Protein AF-A0A0K8V1M6-F1 (afdb_monomer_lite)

Secondary structure (DSSP, 8-state):
--HHHHHHHHHHHHHHHHHHHHGGG-TTTS--SS-HHHHHHHHHHHHHHHHHHHHHHHHHHHHHHHHHHHHHHHHHHHHHHHHHHHHHHHHHHHHHTT-TTHHHHHHTHHHHHHHHHHHHHHHHHHHHHHHHHHHIIIII-HHHHHHHHHHHHHHHHHHHHTTGGGGGS--TT--HHHHHHHHHHHHHHHHHHHHHHHHHHHHHHHHHHHHHHTT--HHHHHHHHHHHHHHHHHHHHHHHTT--

Radius of gyration: 32.12 Å; chains: 1; bounding box: 65×47×89 Å

Structure (mmCIF, N/CA/C/O backbone):
data_AF-A0A0K8V1M6-F1
#
_entry.id   AF-A0A0K8V1M6-F1
#
loop_
_atom_site.group_PDB
_atom_site.id
_atom_site.type_symbol
_atom_site.label_atom_id
_atom_site.label_alt_id
_atom_site.label_comp_id
_atom_site.label_asym_id
_atom_site.label_entity_id
_atom_site.label_seq_id
_atom_site.pdbx_PDB_ins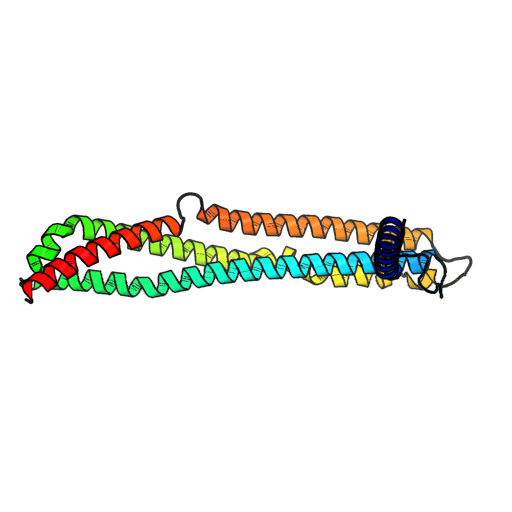_code
_atom_site.Cartn_x
_atom_site.Cartn_y
_atom_site.Cartn_z
_atom_site.occupancy
_atom_site.B_iso_or_equiv
_atom_site.auth_seq_id
_atom_site.auth_comp_id
_atom_site.auth_asym_id
_atom_site.auth_atom_id
_atom_site.pdbx_PDB_model_num
ATOM 1 N N . MET A 1 1 ? -26.504 33.697 -41.161 1.00 49.25 1 MET A N 1
ATOM 2 C CA . MET A 1 1 ? -25.337 32.976 -41.719 1.00 49.25 1 MET A CA 1
ATOM 3 C C . MET A 1 1 ? -24.089 33.060 -40.832 1.00 49.25 1 MET A C 1
ATOM 5 O O . MET A 1 1 ? -23.043 32.613 -41.272 1.00 49.25 1 MET A O 1
ATOM 9 N N . GLU A 1 2 ? -24.171 33.550 -39.585 1.00 55.34 2 GLU A N 1
ATOM 10 C CA . GLU A 1 2 ? -22.953 33.851 -38.804 1.00 55.34 2 GLU A CA 1
ATOM 11 C C . GLU A 1 2 ? -22.651 32.878 -37.653 1.00 55.34 2 GLU A C 1
ATOM 13 O O . GLU A 1 2 ? -21.487 32.678 -37.329 1.00 55.34 2 GLU A O 1
ATOM 18 N N . LEU A 1 3 ? -23.647 32.173 -37.096 1.00 51.03 3 LEU A N 1
ATOM 19 C CA . LEU A 1 3 ? -23.392 31.222 -35.999 1.00 51.03 3 LEU A CA 1
ATOM 20 C C . LEU A 1 3 ? -22.594 29.978 -36.428 1.00 51.03 3 LEU A C 1
ATOM 22 O O . LEU A 1 3 ? -21.781 29.474 -35.657 1.00 51.03 3 LEU A O 1
ATOM 26 N N . GLY A 1 4 ? -22.798 29.490 -37.655 1.00 54.84 4 GLY A N 1
ATOM 27 C CA . GLY A 1 4 ? -22.105 28.295 -38.151 1.00 54.84 4 GLY A CA 1
ATOM 28 C C . GLY A 1 4 ? -20.605 28.515 -38.362 1.00 54.84 4 GLY A C 1
ATOM 29 O O . GLY A 1 4 ? -19.811 27.614 -38.119 1.00 54.84 4 GLY A O 1
ATOM 30 N N . VAL A 1 5 ? -20.210 29.732 -38.751 1.00 59.28 5 VAL A N 1
ATOM 31 C CA . VAL A 1 5 ? -18.806 30.097 -38.994 1.00 59.28 5 VAL A CA 1
ATOM 32 C C . VAL A 1 5 ? -18.045 30.234 -37.673 1.00 59.28 5 VAL A C 1
ATOM 34 O O . VAL A 1 5 ? -16.906 29.785 -37.570 1.00 59.28 5 VAL A O 1
ATOM 37 N N . VAL A 1 6 ? -18.695 30.774 -36.636 1.00 61.00 6 VAL A N 1
ATOM 38 C CA . VAL A 1 6 ? -18.108 30.918 -35.295 1.00 61.00 6 VAL A CA 1
ATOM 39 C C . VAL A 1 6 ? -17.909 29.558 -34.619 1.00 61.00 6 VAL A C 1
ATOM 41 O O . VAL A 1 6 ? -16.849 29.325 -34.040 1.00 61.00 6 VAL A O 1
ATOM 44 N N . LEU A 1 7 ? -18.865 28.627 -34.746 1.00 58.34 7 LEU A N 1
ATOM 45 C CA . LEU A 1 7 ? -18.704 27.266 -34.214 1.00 58.34 7 LEU A CA 1
ATOM 46 C C . LEU A 1 7 ? -17.586 26.488 -34.925 1.00 58.34 7 LEU A C 1
ATOM 48 O O . LEU A 1 7 ? -16.811 25.795 -34.270 1.00 58.34 7 LEU A O 1
ATOM 52 N N . LEU A 1 8 ? -17.467 26.636 -36.249 1.00 58.81 8 LEU A N 1
ATOM 53 C CA . LEU A 1 8 ? -16.381 26.033 -37.027 1.00 58.81 8 LEU A CA 1
ATOM 54 C C . LEU A 1 8 ? -15.012 26.582 -36.610 1.00 58.81 8 LEU A C 1
ATOM 56 O O . LEU A 1 8 ? -14.086 25.800 -36.423 1.00 58.81 8 LEU A O 1
ATOM 60 N N . LEU A 1 9 ? -14.893 27.896 -36.397 1.00 59.59 9 LEU A N 1
ATOM 61 C CA . LEU A 1 9 ? -13.658 28.531 -35.923 1.00 59.59 9 LEU A CA 1
ATOM 62 C C . LEU A 1 9 ? -13.290 28.113 -34.493 1.00 59.59 9 LEU A C 1
ATOM 64 O O . LEU A 1 9 ? -12.113 27.901 -34.211 1.00 59.59 9 LEU A O 1
ATOM 68 N N . LEU A 1 10 ? -14.274 27.942 -33.606 1.00 64.50 10 LEU A N 1
ATOM 69 C CA . LEU A 1 10 ? -14.057 27.448 -32.241 1.00 64.50 10 LEU A CA 1
ATOM 70 C C . LEU A 1 10 ? -13.616 25.982 -32.220 1.00 64.50 10 LEU A C 1
ATOM 72 O O . LEU A 1 10 ? -12.706 25.635 -31.472 1.00 64.50 10 LEU A O 1
ATOM 76 N N . HIS A 1 11 ? -14.208 25.125 -33.055 1.00 61.75 11 HIS A N 1
ATOM 77 C CA . HIS A 1 11 ? -13.778 23.730 -33.176 1.00 61.75 11 HIS A CA 1
ATOM 78 C C . HIS A 1 11 ? -12.401 23.605 -33.828 1.00 61.75 11 HIS A C 1
ATOM 80 O O . HIS A 1 11 ? -11.563 22.872 -33.312 1.00 61.75 11 HIS A O 1
ATOM 86 N N . LEU A 1 12 ? -12.115 24.379 -34.880 1.00 59.47 12 LEU A N 1
ATOM 87 C CA . LEU A 1 12 ? -10.776 24.458 -35.471 1.00 59.47 12 LEU A CA 1
ATOM 88 C C . LEU A 1 12 ? -9.745 24.954 -34.452 1.00 59.47 12 LEU A C 1
ATOM 90 O O . LEU A 1 12 ? -8.696 24.334 -34.315 1.00 59.47 12 LEU A O 1
ATOM 94 N N . GLY A 1 13 ? -10.064 25.993 -33.675 1.00 65.25 13 GLY A N 1
ATOM 95 C CA . GLY A 1 13 ? -9.203 26.512 -32.611 1.00 65.25 13 GLY A CA 1
ATOM 96 C C . GLY A 1 13 ? -8.953 25.503 -31.489 1.00 65.25 13 GLY A C 1
ATOM 97 O O . GLY A 1 13 ? -7.810 25.334 -31.072 1.00 65.25 13 GLY A O 1
ATOM 98 N N . ALA A 1 14 ? -9.986 24.778 -31.049 1.00 59.78 14 ALA A N 1
ATOM 99 C CA . ALA A 1 14 ? -9.864 23.732 -30.034 1.00 59.78 14 ALA A CA 1
ATOM 100 C C . ALA A 1 14 ? -9.044 22.532 -30.535 1.00 59.78 14 ALA A C 1
ATOM 102 O O . ALA A 1 14 ? -8.183 22.035 -29.813 1.00 59.78 14 ALA A O 1
ATOM 103 N N . THR A 1 15 ? -9.242 22.105 -31.788 1.00 57.69 15 THR A N 1
ATOM 104 C CA . THR A 1 15 ? -8.416 21.049 -32.397 1.00 57.69 15 THR A CA 1
ATOM 105 C C . THR A 1 15 ? -6.972 21.492 -32.609 1.00 57.69 15 THR A C 1
ATOM 107 O O . THR A 1 15 ? -6.073 20.698 -32.360 1.00 57.69 15 THR A O 1
ATOM 110 N N . LEU A 1 16 ? -6.718 22.755 -32.980 1.00 55.47 16 LEU A N 1
ATOM 111 C CA . LEU A 1 16 ? -5.360 23.298 -33.078 1.00 55.47 16 LEU A CA 1
ATOM 112 C C . LEU A 1 16 ? -4.680 23.347 -31.707 1.00 55.47 16 LEU A C 1
ATOM 114 O O . LEU A 1 16 ? -3.513 22.994 -31.607 1.00 55.47 16 LEU A O 1
ATOM 118 N N . LEU A 1 17 ? -5.404 23.744 -30.657 1.00 57.91 17 LEU A N 1
ATOM 119 C CA . LEU A 1 17 ? -4.897 23.760 -29.283 1.00 57.91 17 LEU A CA 1
ATOM 120 C C . LEU A 1 17 ? -4.549 22.348 -28.796 1.00 57.91 17 LEU A C 1
ATOM 122 O O . LEU A 1 17 ? -3.451 22.139 -28.286 1.00 57.91 17 LEU A O 1
ATOM 126 N N . LEU A 1 18 ? -5.422 21.367 -29.036 1.00 55.66 18 LEU A N 1
ATOM 127 C CA . LEU A 1 18 ? -5.157 19.957 -28.730 1.00 55.66 18 LEU A CA 1
ATOM 128 C C . LEU A 1 18 ? -3.970 19.407 -29.536 1.00 55.66 18 LEU A C 1
ATOM 130 O O . LEU A 1 18 ? -3.104 18.742 -28.975 1.00 55.66 18 LEU A O 1
ATOM 134 N N . LEU A 1 19 ? -3.865 19.752 -30.824 1.00 53.19 19 LEU A N 1
ATOM 135 C CA . LEU A 1 19 ? -2.709 19.412 -31.660 1.00 53.19 19 LEU A CA 1
ATOM 136 C C . LEU A 1 19 ? -1.425 20.056 -31.126 1.00 53.19 19 LEU A C 1
ATOM 138 O O . LEU A 1 19 ? -0.399 19.387 -31.088 1.00 53.19 19 LEU A O 1
ATOM 142 N N . THR A 1 20 ? -1.467 21.306 -30.648 1.00 56.47 20 THR A N 1
ATOM 143 C CA . THR A 1 20 ? -0.289 21.973 -30.067 1.00 56.47 20 THR A CA 1
ATOM 144 C C . THR A 1 20 ? 0.136 21.404 -28.717 1.00 56.47 20 THR A C 1
ATOM 146 O O . THR A 1 20 ? 1.323 21.424 -28.406 1.00 56.47 20 THR A O 1
ATOM 149 N N . GLN A 1 21 ? -0.798 20.847 -27.945 1.00 56.78 21 GLN A N 1
ATOM 150 C CA . GLN A 1 21 ? -0.496 20.122 -26.707 1.00 56.78 21 GLN A CA 1
ATOM 151 C C . GLN A 1 21 ? 0.002 18.692 -26.974 1.00 56.78 21 GLN A C 1
ATOM 153 O O . GLN A 1 21 ? 0.700 18.127 -26.137 1.00 56.78 21 GLN A O 1
ATOM 158 N N . ALA A 1 22 ? -0.280 18.136 -28.158 1.00 49.38 22 ALA A N 1
ATOM 159 C CA . ALA A 1 22 ? 0.258 16.859 -28.631 1.00 49.38 22 ALA A CA 1
ATOM 160 C C . ALA A 1 22 ? 1.625 16.982 -29.345 1.00 49.38 22 ALA A C 1
ATOM 162 O O . ALA A 1 22 ? 2.344 15.992 -29.463 1.00 49.38 22 ALA A O 1
ATOM 163 N N . LEU A 1 23 ? 2.024 18.182 -29.795 1.00 44.97 23 LEU A N 1
ATOM 164 C CA . LEU A 1 23 ? 3.333 18.448 -30.419 1.00 44.97 23 LEU A CA 1
ATOM 165 C C . LEU A 1 23 ? 4.558 17.958 -29.619 1.00 44.97 23 LEU A C 1
ATOM 167 O O . LEU A 1 23 ? 5.452 17.403 -30.261 1.00 44.97 23 LEU A O 1
ATOM 171 N N . PRO A 1 24 ? 4.645 18.103 -28.278 1.00 51.28 24 PRO A N 1
ATOM 172 C CA . PRO A 1 24 ? 5.787 17.573 -27.526 1.00 51.28 24 PRO A CA 1
ATOM 173 C C . PRO A 1 24 ? 5.880 16.037 -27.538 1.00 51.28 24 PRO A C 1
ATOM 175 O O . PRO A 1 24 ? 6.938 15.504 -27.223 1.00 51.28 24 PRO A O 1
ATOM 178 N N . TYR A 1 25 ? 4.819 15.336 -27.955 1.00 49.53 25 TYR A N 1
ATOM 179 C CA . TYR A 1 25 ? 4.755 13.872 -28.040 1.00 49.53 25 TYR A CA 1
ATOM 180 C C . TYR A 1 25 ? 4.898 13.336 -29.473 1.00 49.53 25 TYR A C 1
ATOM 182 O O . TYR A 1 25 ? 4.845 12.129 -29.694 1.00 49.53 25 TYR A O 1
ATOM 190 N N . SER A 1 26 ? 5.082 14.208 -30.471 1.00 47.28 26 SER A N 1
ATOM 191 C CA . SER A 1 26 ? 5.313 13.793 -31.855 1.00 47.28 26 SER A CA 1
ATOM 192 C C . SER A 1 26 ? 6.814 13.503 -32.075 1.00 47.28 26 SER A C 1
ATOM 194 O O . SER A 1 26 ? 7.611 14.450 -32.078 1.00 47.28 26 SER A O 1
ATOM 196 N N . PRO A 1 27 ? 7.218 12.250 -32.379 1.00 50.69 27 PRO A N 1
ATOM 197 C CA . PRO A 1 27 ? 8.623 11.879 -32.619 1.00 50.69 27 PRO A CA 1
ATOM 198 C C . PRO A 1 27 ? 9.263 12.606 -33.814 1.00 50.69 27 PRO A C 1
ATOM 200 O O . PRO A 1 27 ? 10.479 12.590 -33.995 1.00 50.69 27 PRO A O 1
ATOM 203 N N . TRP A 1 28 ? 8.433 13.218 -34.663 1.00 50.03 28 TRP A N 1
ATOM 204 C CA . TRP A 1 28 ? 8.829 13.866 -35.911 1.00 50.03 28 TRP A CA 1
ATOM 205 C C . TRP A 1 28 ? 9.082 15.375 -35.775 1.00 50.03 28 TRP A C 1
ATOM 207 O O . TRP A 1 28 ? 9.555 15.984 -36.732 1.00 50.03 28 TRP A O 1
ATOM 217 N N . LEU A 1 29 ? 8.760 15.989 -34.625 1.00 46.91 29 LEU A N 1
ATOM 218 C CA . LEU A 1 29 ? 8.787 17.454 -34.444 1.00 46.91 29 LEU A CA 1
ATOM 219 C C . LEU A 1 29 ? 9.759 17.944 -33.363 1.00 46.91 29 LEU A C 1
ATOM 221 O O . LEU A 1 29 ? 9.959 19.152 -33.234 1.00 46.91 29 LEU A O 1
ATOM 225 N N . THR A 1 30 ? 10.426 17.045 -32.637 1.00 50.75 30 THR A N 1
ATOM 226 C CA . THR A 1 30 ? 11.637 17.410 -31.896 1.00 50.75 30 THR A CA 1
ATOM 227 C C . THR A 1 30 ? 12.738 17.733 -32.901 1.00 50.75 30 THR A C 1
ATOM 229 O O . THR A 1 30 ? 12.896 17.051 -33.914 1.00 50.75 30 THR A O 1
ATOM 232 N N . SER A 1 31 ? 13.487 18.814 -32.673 1.00 47.78 31 SER A N 1
ATOM 233 C CA . SER A 1 31 ? 14.608 19.183 -33.535 1.00 47.78 31 SER A CA 1
ATOM 234 C C . SER A 1 31 ? 15.614 18.031 -33.556 1.00 47.78 31 SER A C 1
ATOM 236 O O . SER A 1 31 ? 16.392 17.882 -32.616 1.00 47.78 31 SER A O 1
ATOM 238 N N . GLN A 1 32 ? 15.573 17.192 -34.593 1.00 55.03 32 GLN A N 1
ATOM 239 C CA . GLN A 1 32 ? 16.451 16.034 -34.737 1.00 55.03 32 GLN A CA 1
ATOM 240 C C . GLN A 1 32 ? 17.896 16.525 -34.848 1.00 55.03 32 GLN A C 1
ATOM 242 O O . GLN A 1 32 ? 18.374 16.894 -35.920 1.00 55.03 32 GLN A O 1
ATOM 247 N N . HIS A 1 33 ? 18.594 16.601 -33.717 1.00 60.69 33 HIS A N 1
ATOM 248 C CA . HIS A 1 33 ? 20.026 16.891 -33.682 1.00 60.69 33 HIS A CA 1
ATOM 249 C C . HIS A 1 33 ? 20.839 15.643 -34.057 1.00 60.69 33 HIS A C 1
ATOM 251 O O . HIS A 1 33 ? 21.992 15.755 -34.481 1.00 60.69 33 HIS A O 1
ATOM 257 N N . HIS A 1 34 ? 20.224 14.460 -33.956 1.00 69.50 34 HIS A N 1
ATOM 258 C CA . HIS A 1 34 ? 20.798 13.155 -34.273 1.00 69.50 34 HIS A CA 1
ATOM 259 C C . HIS A 1 34 ? 19.861 12.336 -35.176 1.00 69.50 34 HIS A C 1
ATOM 261 O O . HIS A 1 34 ? 18.739 12.748 -35.464 1.00 69.50 34 HIS A O 1
ATOM 267 N N . GLY A 1 35 ? 20.346 11.199 -35.691 1.00 77.00 35 GLY A N 1
ATOM 268 C CA . GLY A 1 35 ? 19.570 10.354 -36.605 1.00 77.00 35 GLY A CA 1
ATOM 269 C C . GLY A 1 35 ? 18.251 9.852 -35.990 1.00 77.00 35 GLY A C 1
ATOM 270 O O . GLY A 1 35 ? 18.162 9.714 -34.769 1.00 77.00 35 GLY A O 1
ATOM 271 N N . PRO A 1 36 ? 17.238 9.526 -36.818 1.00 82.50 36 PRO A N 1
ATOM 272 C CA . PRO A 1 36 ? 15.886 9.197 -36.352 1.00 82.50 36 PRO A CA 1
ATOM 273 C C . PRO A 1 36 ? 15.841 7.983 -35.417 1.00 82.50 36 PRO A C 1
ATOM 275 O O . PRO A 1 36 ? 15.006 7.933 -34.521 1.00 82.50 36 PRO A O 1
ATOM 278 N N . LEU A 1 37 ? 16.757 7.024 -35.584 1.00 85.94 37 LEU A N 1
ATOM 279 C CA . LEU A 1 37 ? 16.837 5.852 -34.716 1.00 85.94 37 LEU A CA 1
ATOM 280 C C . LEU A 1 37 ? 17.301 6.202 -33.294 1.00 85.94 37 LEU A C 1
ATOM 282 O O . LEU A 1 37 ? 16.722 5.715 -32.330 1.00 85.94 37 LEU A O 1
ATOM 286 N N . TYR A 1 38 ? 18.310 7.066 -33.158 1.00 88.81 38 TYR A N 1
ATOM 287 C CA . TYR A 1 38 ? 18.801 7.509 -31.852 1.00 88.81 38 TYR A CA 1
ATOM 288 C C . TYR A 1 38 ? 17.720 8.279 -31.084 1.00 88.81 38 TYR A C 1
ATOM 290 O O . TYR A 1 38 ? 17.469 7.995 -29.914 1.00 88.81 38 TYR A O 1
ATOM 298 N N . GLU A 1 39 ? 17.046 9.223 -31.748 1.00 86.88 39 GLU A N 1
ATOM 299 C CA . GLU A 1 39 ? 15.971 9.991 -31.108 1.00 86.88 39 GLU A CA 1
ATOM 300 C C . GLU A 1 39 ? 14.749 9.115 -30.803 1.00 86.88 39 GLU A C 1
ATOM 302 O O . GLU A 1 39 ? 14.155 9.252 -29.736 1.00 86.88 39 GLU A O 1
ATOM 307 N N . GLY A 1 40 ? 14.414 8.163 -31.682 1.00 88.88 40 GLY A N 1
ATOM 308 C CA . GLY A 1 40 ? 13.339 7.199 -31.447 1.00 88.88 40 GLY A CA 1
ATOM 309 C C . GLY A 1 40 ? 13.595 6.303 -30.233 1.00 88.88 40 GLY A C 1
ATOM 310 O O . GLY A 1 40 ? 12.710 6.139 -29.399 1.00 88.88 40 GLY A O 1
ATOM 311 N N . VAL A 1 41 ? 14.816 5.777 -30.083 1.00 92.56 41 VAL A N 1
ATOM 312 C CA . VAL A 1 41 ? 15.212 4.980 -28.908 1.00 92.56 41 VAL A CA 1
ATOM 313 C C . VAL A 1 41 ? 15.148 5.811 -27.630 1.00 92.56 41 VAL A C 1
ATOM 315 O O . VAL A 1 41 ? 14.637 5.340 -26.618 1.00 92.56 41 VAL A O 1
ATOM 318 N N . LYS A 1 42 ? 15.630 7.058 -27.661 1.00 93.38 42 LYS A N 1
ATOM 319 C CA . LYS A 1 42 ? 15.538 7.948 -26.498 1.00 93.38 42 LYS A CA 1
ATOM 320 C C . LYS A 1 42 ? 14.100 8.232 -26.095 1.00 93.38 42 LYS A C 1
ATOM 322 O O . LYS A 1 42 ? 13.817 8.261 -24.904 1.00 93.38 42 LYS A O 1
ATOM 327 N N . LEU A 1 43 ? 13.220 8.449 -27.069 1.00 92.75 43 LEU A N 1
ATOM 328 C CA . LEU A 1 43 ? 11.805 8.672 -26.804 1.00 92.75 43 LEU A CA 1
ATOM 329 C C . LEU A 1 43 ? 11.151 7.427 -26.198 1.00 92.75 43 LEU A C 1
ATOM 331 O O . LEU A 1 43 ? 10.426 7.559 -25.223 1.00 92.75 43 LEU A O 1
ATOM 335 N N . LEU A 1 44 ? 11.455 6.236 -26.723 1.00 94.25 44 LEU A N 1
ATOM 336 C CA . LEU A 1 44 ? 10.963 4.970 -26.173 1.00 94.25 44 LEU A CA 1
ATOM 337 C C . LEU A 1 44 ? 11.388 4.779 -24.711 1.00 94.25 44 LEU A C 1
ATOM 339 O O . LEU A 1 44 ? 10.571 4.411 -23.875 1.00 94.25 44 LEU A O 1
ATOM 343 N N . VAL A 1 45 ? 12.658 5.045 -24.393 1.00 94.31 45 VAL A N 1
ATOM 344 C CA . VAL A 1 45 ? 13.144 4.947 -23.011 1.00 94.31 45 VAL A CA 1
ATOM 345 C C . VAL A 1 45 ? 12.490 5.998 -22.111 1.00 94.31 45 VAL A C 1
ATOM 347 O O . VAL A 1 45 ? 12.111 5.678 -20.990 1.00 94.31 45 VAL A O 1
ATOM 350 N N . ALA A 1 46 ? 12.331 7.232 -22.595 1.00 93.81 46 ALA A N 1
ATOM 351 C CA . ALA A 1 46 ? 11.684 8.299 -21.834 1.00 93.81 46 ALA A CA 1
ATOM 352 C C . ALA A 1 46 ? 10.201 8.005 -21.554 1.00 93.81 46 ALA A C 1
ATOM 354 O O . ALA A 1 46 ? 9.718 8.312 -20.468 1.00 93.81 46 ALA A O 1
ATOM 355 N N . ASP A 1 47 ? 9.490 7.401 -22.509 1.00 94.75 47 ASP A N 1
ATOM 356 C CA . ASP A 1 47 ? 8.112 6.950 -22.312 1.00 94.75 47 ASP A CA 1
ATOM 357 C C . ASP A 1 47 ? 8.043 5.847 -21.248 1.00 94.75 47 ASP A C 1
ATOM 359 O O . ASP A 1 47 ? 7.286 5.975 -20.292 1.00 94.75 47 ASP A O 1
ATOM 363 N N . ALA A 1 48 ? 8.905 4.829 -21.325 1.00 94.12 48 ALA A N 1
ATOM 364 C CA . ALA A 1 48 ? 8.965 3.774 -20.311 1.00 94.12 48 ALA A CA 1
ATOM 365 C C . ALA A 1 48 ? 9.322 4.305 -18.908 1.00 94.12 48 ALA A C 1
ATOM 367 O O . ALA A 1 48 ? 8.719 3.892 -17.919 1.00 94.12 48 ALA A O 1
ATOM 368 N N . GLU A 1 49 ? 10.268 5.246 -18.810 1.00 95.56 49 GLU A N 1
ATOM 369 C CA . GLU A 1 49 ? 10.610 5.935 -17.556 1.00 95.56 49 GLU A CA 1
ATOM 370 C C . GLU A 1 49 ? 9.398 6.688 -16.991 1.00 95.56 49 GLU A C 1
ATOM 372 O O . GLU A 1 49 ? 9.108 6.595 -15.796 1.00 95.56 49 GLU A O 1
ATOM 377 N N . PHE A 1 50 ? 8.667 7.401 -17.850 1.00 95.44 50 PHE A N 1
ATOM 378 C CA . PHE A 1 50 ? 7.470 8.137 -17.463 1.00 95.44 50 PHE A CA 1
ATOM 379 C C . PHE A 1 50 ? 6.348 7.207 -16.986 1.00 95.44 50 PHE A C 1
ATOM 381 O O . PHE A 1 50 ? 5.793 7.446 -15.914 1.00 95.44 50 PHE A O 1
ATOM 388 N N . GLN A 1 51 ? 6.048 6.135 -17.728 1.00 94.94 51 GLN A N 1
ATOM 389 C CA . GLN A 1 51 ? 5.027 5.156 -17.338 1.00 94.94 51 GLN A CA 1
ATOM 390 C C . GLN A 1 51 ? 5.375 4.486 -16.007 1.00 94.94 51 GLN A C 1
ATOM 392 O O . GLN A 1 51 ? 4.539 4.445 -15.111 1.00 94.94 51 GLN A O 1
ATOM 397 N N . ALA A 1 52 ? 6.625 4.053 -15.824 1.00 95.12 52 ALA A N 1
ATOM 398 C CA . ALA A 1 52 ? 7.077 3.487 -14.556 1.00 95.12 52 ALA A CA 1
ATOM 399 C C . ALA A 1 52 ? 6.925 4.474 -13.385 1.00 95.12 52 ALA A C 1
ATOM 401 O O . ALA A 1 52 ? 6.506 4.086 -12.295 1.00 95.12 52 ALA A O 1
ATOM 402 N N . GLY A 1 53 ? 7.211 5.760 -13.614 1.00 94.69 53 GLY A N 1
ATOM 403 C CA . GLY A 1 53 ? 6.988 6.813 -12.624 1.00 94.69 53 GLY A CA 1
ATOM 404 C C . GLY A 1 53 ? 5.509 7.007 -12.272 1.00 94.69 53 GLY A C 1
ATOM 405 O O . GLY A 1 53 ? 5.181 7.176 -11.099 1.00 94.69 53 GLY A O 1
ATOM 406 N N . LEU A 1 54 ? 4.608 6.948 -13.257 1.00 94.88 54 LEU A N 1
ATOM 407 C CA . LEU A 1 54 ? 3.163 6.989 -13.011 1.00 94.88 54 LEU A CA 1
ATOM 408 C C . LEU A 1 54 ? 2.696 5.780 -12.197 1.00 94.88 54 LEU A C 1
ATOM 410 O O . LEU A 1 54 ? 1.974 5.961 -11.218 1.00 94.88 54 LEU A O 1
ATOM 414 N N . THR A 1 55 ? 3.150 4.577 -12.554 1.00 93.69 55 THR A N 1
ATOM 415 C CA . THR A 1 55 ? 2.827 3.348 -11.823 1.00 93.69 55 THR A CA 1
ATOM 416 C C . THR A 1 55 ? 3.286 3.427 -10.371 1.00 93.69 55 THR A C 1
ATOM 418 O O . THR A 1 55 ? 2.515 3.085 -9.476 1.00 93.69 55 THR A O 1
ATOM 421 N N . TRP A 1 56 ? 4.502 3.923 -10.108 1.00 94.06 56 TRP A N 1
ATOM 422 C CA . TRP A 1 56 ? 4.974 4.129 -8.737 1.00 94.06 56 TRP A CA 1
ATOM 423 C C . TRP A 1 56 ? 4.096 5.116 -7.967 1.00 94.06 56 TRP A C 1
ATOM 425 O O . TRP A 1 56 ? 3.687 4.803 -6.855 1.00 94.06 56 TRP A O 1
ATOM 435 N N . ASN A 1 57 ? 3.777 6.276 -8.547 1.00 93.50 57 ASN A N 1
ATOM 436 C CA . ASN A 1 57 ? 2.977 7.289 -7.855 1.00 93.50 57 ASN A CA 1
ATOM 437 C C . ASN A 1 57 ? 1.590 6.761 -7.465 1.00 93.50 57 ASN A C 1
ATOM 439 O O . ASN A 1 57 ? 1.124 7.018 -6.358 1.00 93.50 57 ASN A O 1
ATOM 443 N N . GLU A 1 58 ? 0.946 6.014 -8.362 1.00 92.12 58 GLU A N 1
ATOM 444 C CA . GLU A 1 58 ? -0.347 5.386 -8.082 1.00 92.12 58 GLU A CA 1
ATOM 445 C C . GLU A 1 58 ? -0.222 4.314 -6.991 1.00 92.12 58 GLU A C 1
ATOM 447 O O . GLU A 1 58 ? -0.987 4.302 -6.030 1.00 92.12 58 GLU A O 1
ATOM 452 N N . THR A 1 59 ? 0.793 3.454 -7.095 1.00 90.12 59 THR A N 1
ATOM 453 C CA . THR A 1 59 ? 1.073 2.398 -6.110 1.00 90.12 59 THR A CA 1
ATOM 454 C C . THR A 1 59 ? 1.339 2.988 -4.721 1.00 90.12 59 THR A C 1
ATOM 456 O O . THR A 1 59 ? 0.807 2.515 -3.718 1.00 90.12 59 THR A O 1
ATOM 459 N N . GLU A 1 60 ? 2.145 4.049 -4.648 1.00 90.44 60 GLU A N 1
ATOM 460 C CA . GLU A 1 60 ? 2.463 4.763 -3.412 1.00 90.44 60 GLU A CA 1
ATOM 461 C C . GLU A 1 60 ? 1.215 5.405 -2.802 1.00 90.44 60 GLU A C 1
ATOM 463 O O . GLU A 1 60 ? 1.006 5.304 -1.592 1.00 90.44 60 GLU A O 1
ATOM 468 N N . PHE A 1 61 ? 0.364 6.017 -3.628 1.00 90.81 61 PHE A N 1
ATOM 469 C CA . PHE A 1 61 ? -0.900 6.591 -3.180 1.00 90.81 61 PHE A CA 1
ATOM 470 C C . PHE A 1 61 ? -1.817 5.528 -2.560 1.00 90.81 61 PHE A C 1
ATOM 472 O O . PHE A 1 61 ? -2.250 5.691 -1.419 1.00 90.81 61 PHE A O 1
ATOM 479 N N . GLN A 1 62 ? -2.050 4.416 -3.260 1.00 87.94 62 GLN A N 1
ATOM 480 C CA . GLN A 1 62 ? -2.908 3.329 -2.775 1.00 87.94 62 GLN A CA 1
ATOM 481 C C . GLN A 1 62 ? -2.360 2.685 -1.495 1.00 87.94 62 GLN A C 1
ATOM 483 O O . GLN A 1 62 ? -3.112 2.401 -0.562 1.00 87.94 62 GLN A O 1
ATOM 488 N N . LEU A 1 63 ? -1.039 2.490 -1.413 1.00 86.31 63 LEU A N 1
ATOM 489 C CA . LEU A 1 63 ? -0.390 1.976 -0.208 1.00 86.31 63 LEU A CA 1
ATOM 490 C C . LEU A 1 63 ? -0.595 2.921 0.981 1.00 86.31 63 LEU A C 1
ATOM 492 O O . LEU A 1 63 ? -0.928 2.470 2.078 1.00 86.31 63 LEU A O 1
ATOM 496 N N . LEU A 1 64 ? -0.389 4.225 0.782 1.00 87.31 64 LEU A N 1
ATOM 497 C CA . LEU A 1 64 ? -0.584 5.227 1.828 1.00 87.31 64 LEU A CA 1
ATOM 498 C C . LEU A 1 64 ? -2.038 5.277 2.295 1.00 87.31 64 LEU A C 1
ATOM 500 O O . LEU A 1 64 ? -2.274 5.353 3.502 1.00 87.31 64 LEU A O 1
ATOM 504 N N . GLU A 1 65 ? -2.995 5.213 1.373 1.00 86.81 65 GLU A N 1
ATOM 505 C CA . GLU A 1 65 ? -4.424 5.183 1.687 1.00 86.81 65 GLU A CA 1
ATOM 506 C C . GLU A 1 65 ? -4.777 3.956 2.536 1.00 86.81 65 GLU A C 1
ATOM 508 O O . GLU A 1 65 ? -5.332 4.104 3.626 1.00 86.81 65 GLU A O 1
ATOM 513 N N . ALA A 1 66 ? -4.362 2.760 2.108 1.00 84.00 66 ALA A N 1
ATOM 514 C CA . ALA A 1 66 ? -4.618 1.518 2.832 1.00 84.00 66 ALA A CA 1
ATOM 515 C C . ALA A 1 66 ? -3.975 1.512 4.230 1.00 84.00 66 ALA A C 1
ATOM 517 O O . ALA A 1 66 ? -4.630 1.193 5.224 1.00 84.00 66 ALA A O 1
ATOM 518 N N . VAL A 1 67 ? -2.705 1.919 4.337 1.00 85.81 67 VAL A N 1
ATOM 519 C CA . VAL A 1 67 ? -1.995 1.987 5.626 1.00 85.81 67 VAL A CA 1
ATOM 520 C C . VAL A 1 67 ? -2.631 3.015 6.560 1.00 85.81 67 VAL A C 1
ATOM 522 O O . VAL A 1 67 ? -2.706 2.773 7.766 1.00 85.81 67 VAL A O 1
ATOM 525 N N . THR A 1 68 ? -3.074 4.157 6.032 1.00 86.19 68 THR A N 1
ATOM 526 C CA . THR A 1 68 ? -3.744 5.193 6.831 1.00 86.19 68 THR A CA 1
ATOM 527 C C . THR A 1 68 ? -5.086 4.683 7.339 1.00 86.19 68 THR A C 1
ATOM 529 O O . THR A 1 68 ? -5.306 4.713 8.546 1.00 86.19 68 THR A O 1
ATOM 532 N N . ALA A 1 69 ? -5.918 4.103 6.469 1.00 83.50 69 ALA A N 1
ATOM 533 C CA . ALA A 1 69 ? -7.206 3.532 6.859 1.00 83.50 69 ALA A CA 1
ATOM 534 C C . ALA A 1 69 ? -7.057 2.469 7.962 1.00 83.50 69 ALA A C 1
ATOM 536 O O . ALA A 1 69 ? -7.736 2.533 8.984 1.00 83.50 69 ALA A O 1
ATOM 537 N N . MET A 1 70 ? -6.104 1.540 7.817 1.00 83.44 70 MET A N 1
ATOM 538 C CA . MET A 1 70 ? -5.836 0.524 8.842 1.00 83.44 70 MET A CA 1
ATOM 539 C C . MET A 1 70 ? -5.350 1.123 10.169 1.00 83.44 70 MET A C 1
ATOM 541 O O . MET A 1 70 ? -5.703 0.625 11.240 1.00 83.44 70 MET A O 1
ATOM 545 N N . ARG A 1 71 ? -4.532 2.184 10.126 1.00 85.50 71 ARG A N 1
ATOM 546 C CA . ARG A 1 71 ? -4.083 2.890 11.337 1.00 85.50 71 ARG A CA 1
ATOM 547 C C . ARG A 1 71 ? -5.224 3.624 12.025 1.00 85.50 71 ARG A C 1
ATOM 549 O O . ARG A 1 71 ? -5.291 3.567 13.249 1.00 85.50 71 ARG A O 1
ATOM 556 N N . ASP A 1 72 ? -6.106 4.262 11.268 1.00 85.62 72 ASP A N 1
ATOM 557 C CA . ASP A 1 72 ? -7.270 4.957 11.814 1.00 85.62 72 ASP A CA 1
ATOM 558 C C . ASP A 1 72 ? -8.200 3.961 12.517 1.00 85.62 72 ASP A C 1
ATOM 560 O O . ASP A 1 72 ? -8.544 4.162 13.682 1.00 85.62 72 ASP A O 1
ATOM 564 N N . THR A 1 73 ? -8.481 2.807 11.897 1.00 83.81 73 THR A N 1
ATOM 565 C CA . THR A 1 73 ? -9.223 1.724 12.562 1.00 83.81 73 THR A CA 1
ATOM 566 C C . THR A 1 73 ? -8.510 1.253 13.831 1.00 83.81 73 THR A C 1
ATOM 568 O O . THR A 1 73 ? -9.138 1.091 14.873 1.00 83.81 73 THR A O 1
ATOM 571 N N . GLN A 1 74 ? -7.185 1.077 13.800 1.00 85.00 74 GLN A N 1
ATOM 572 C CA . GLN A 1 74 ? -6.422 0.677 14.985 1.00 85.00 74 GLN A CA 1
ATOM 573 C C . GLN A 1 74 ? -6.534 1.698 16.131 1.00 85.00 74 GLN A C 1
ATOM 575 O O . GLN A 1 74 ? -6.587 1.290 17.294 1.00 85.00 74 GLN A O 1
ATOM 580 N N . ILE A 1 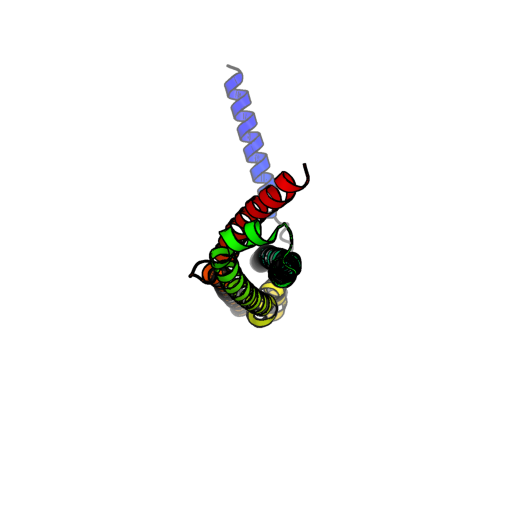75 ? -6.569 2.999 15.826 1.00 87.19 75 ILE A N 1
ATOM 581 C CA . ILE A 1 75 ? -6.775 4.067 16.814 1.00 87.19 75 ILE A CA 1
ATOM 582 C C . ILE A 1 75 ? -8.169 3.949 17.431 1.00 87.19 75 ILE A C 1
ATOM 584 O O . ILE A 1 75 ? -8.271 3.901 18.653 1.00 87.19 75 ILE A O 1
ATOM 588 N N . GLU A 1 76 ? -9.221 3.795 16.624 1.00 84.88 76 GLU A N 1
ATOM 589 C CA . GLU A 1 76 ? -10.590 3.646 17.139 1.00 84.88 76 GLU A CA 1
ATOM 590 C C . GLU A 1 76 ? -10.732 2.453 18.097 1.00 84.88 76 GLU A C 1
ATOM 592 O O . GLU A 1 76 ? -11.350 2.560 19.159 1.00 84.88 76 GLU A O 1
ATOM 597 N N . LEU A 1 77 ? -10.104 1.320 17.772 1.00 85.62 77 LEU A N 1
ATOM 598 C CA . LEU A 1 77 ? -10.075 0.143 18.647 1.00 85.62 77 LEU A CA 1
ATOM 599 C C . LEU A 1 77 ? -9.306 0.396 19.948 1.00 85.62 77 LEU A C 1
ATOM 601 O O . LEU A 1 77 ? -9.626 -0.186 20.986 1.00 85.62 77 LEU A O 1
ATOM 605 N N . ASN A 1 78 ? -8.240 1.193 19.896 1.00 87.38 78 ASN A N 1
ATOM 606 C CA . ASN A 1 78 ? -7.443 1.551 21.069 1.00 87.38 78 ASN A CA 1
ATOM 607 C C . ASN A 1 78 ? -8.201 2.506 21.991 1.00 87.38 78 ASN A C 1
ATOM 609 O O . ASN A 1 78 ? -8.157 2.328 23.206 1.00 87.38 78 ASN A O 1
ATOM 613 N N . ASP A 1 79 ? -8.945 3.448 21.421 1.00 88.31 79 ASP A N 1
ATOM 614 C CA . ASP A 1 79 ? -9.748 4.410 22.172 1.00 88.31 79 ASP A CA 1
ATOM 615 C C . ASP A 1 79 ? -10.991 3.764 22.799 1.00 88.31 79 ASP A C 1
ATOM 617 O O . ASP A 1 79 ? -11.451 4.192 23.859 1.00 88.31 79 ASP A O 1
ATOM 621 N N . TYR A 1 80 ? -11.528 2.706 22.185 1.00 86.06 80 TYR A N 1
ATOM 622 C CA . TYR A 1 80 ? -12.724 2.035 22.690 1.00 86.06 80 TYR A CA 1
ATOM 623 C C . TYR A 1 80 ? -12.450 1.016 23.807 1.00 86.06 80 TYR A C 1
ATOM 625 O O . TYR A 1 80 ? -13.282 0.838 24.694 1.00 86.06 80 TYR A O 1
ATOM 633 N N . GLU A 1 81 ? -11.285 0.363 23.823 1.00 86.25 81 GLU A N 1
ATOM 634 C CA . GLU A 1 81 ? -10.901 -0.588 24.880 1.00 86.25 81 GLU A CA 1
ATOM 635 C C . GLU A 1 81 ? -11.087 -0.061 26.320 1.00 86.25 81 GLU A C 1
ATOM 637 O O . GLU A 1 81 ? -11.754 -0.745 27.104 1.00 86.25 81 GLU A O 1
ATOM 642 N N . PRO A 1 82 ? -10.602 1.142 26.694 1.00 88.12 82 PRO A N 1
ATOM 643 C CA . PRO A 1 82 ? -10.795 1.654 28.049 1.00 88.12 82 PRO A CA 1
ATOM 644 C C . PRO A 1 82 ? -12.273 1.883 28.396 1.00 88.12 82 PRO A C 1
ATOM 646 O O . PRO A 1 82 ? -12.652 1.714 29.554 1.00 88.12 82 PRO A O 1
ATOM 649 N N . LEU A 1 83 ? -13.129 2.204 27.417 1.00 85.19 83 LEU A N 1
ATOM 650 C CA . LEU A 1 83 ? -14.573 2.347 27.643 1.00 85.19 83 LEU A CA 1
ATOM 651 C C . LEU A 1 83 ? -15.222 1.004 27.990 1.00 85.19 83 LEU A C 1
ATOM 653 O O . LEU A 1 83 ? -16.104 0.949 28.850 1.00 85.19 83 LEU A O 1
ATOM 657 N N . ILE A 1 84 ? -14.781 -0.089 27.359 1.00 83.06 84 ILE A N 1
ATOM 658 C CA . ILE A 1 84 ? -15.236 -1.444 27.702 1.00 83.06 84 ILE A CA 1
ATOM 659 C C . ILE A 1 84 ? -14.847 -1.760 29.150 1.00 83.06 84 ILE A C 1
ATOM 661 O O . ILE A 1 84 ? -15.688 -2.206 29.935 1.00 83.06 84 ILE A O 1
ATOM 665 N N . GLU A 1 85 ? -13.593 -1.498 29.522 1.00 84.94 85 GLU A N 1
ATOM 666 C CA . GLU A 1 85 ? -13.084 -1.741 30.874 1.00 84.94 85 GLU A CA 1
ATOM 667 C C . GLU A 1 85 ? -13.800 -0.901 31.940 1.00 84.94 85 GLU A C 1
ATOM 669 O O . GLU A 1 85 ? -14.166 -1.415 33.001 1.00 84.94 85 GLU A O 1
ATOM 674 N N . GLU A 1 86 ? -14.043 0.382 31.673 1.00 87.06 86 GLU A N 1
ATOM 675 C CA . GLU A 1 86 ? -14.785 1.273 32.568 1.00 87.06 86 GLU A CA 1
ATOM 676 C C . GLU A 1 86 ? -16.192 0.730 32.841 1.00 87.06 86 GLU A C 1
ATOM 678 O O . GLU A 1 86 ? -16.614 0.578 33.993 1.00 87.06 86 GLU A O 1
ATOM 683 N N . ARG A 1 87 ? -16.905 0.368 31.775 1.00 85.31 87 ARG A N 1
ATOM 684 C CA . ARG A 1 87 ? -18.274 -0.151 31.821 1.00 85.31 87 ARG A CA 1
ATOM 685 C C . ARG A 1 87 ? -18.372 -1.499 32.538 1.00 85.31 87 ARG A C 1
ATOM 687 O O . ARG A 1 87 ? -19.306 -1.707 33.324 1.00 85.31 87 ARG A O 1
ATOM 694 N N . LEU A 1 88 ? -17.390 -2.378 32.332 1.00 79.81 88 LEU A N 1
ATOM 695 C CA . LEU A 1 88 ? -17.205 -3.632 33.072 1.00 79.81 88 LEU A CA 1
ATOM 696 C C . LEU A 1 88 ? -17.043 -3.373 34.576 1.00 79.81 88 LEU A C 1
ATOM 698 O O . LEU A 1 88 ? -17.712 -3.992 35.414 1.00 79.81 88 LEU A O 1
ATOM 702 N N . ASN A 1 89 ? -16.174 -2.427 34.931 1.00 85.06 89 ASN A N 1
ATOM 703 C CA .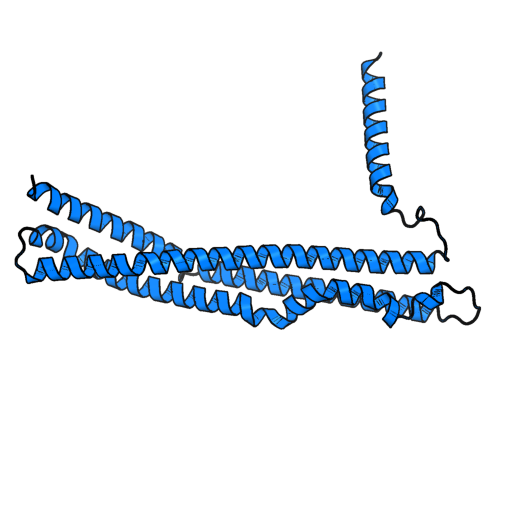 ASN A 1 89 ? -15.904 -2.066 36.318 1.00 85.06 89 ASN A CA 1
ATOM 704 C C . ASN A 1 89 ? -17.138 -1.460 37.002 1.00 85.06 89 ASN A C 1
ATOM 706 O O . ASN A 1 89 ? -17.455 -1.841 38.134 1.00 85.06 89 ASN A O 1
ATOM 710 N N . ALA A 1 90 ? -17.882 -0.590 36.314 1.00 82.88 90 ALA A N 1
ATOM 711 C CA . ALA A 1 90 ? -19.127 -0.009 36.815 1.00 82.88 90 ALA A CA 1
ATOM 712 C C . ALA A 1 90 ? -20.167 -1.089 37.157 1.00 82.88 90 ALA A C 1
ATOM 714 O O . ALA A 1 90 ? -20.740 -1.085 38.254 1.00 82.88 90 ALA A O 1
ATOM 715 N N . ARG A 1 91 ? -20.343 -2.083 36.277 1.00 81.75 91 ARG A N 1
ATOM 716 C CA . ARG A 1 91 ? -21.228 -3.230 36.527 1.00 81.75 91 ARG A CA 1
ATOM 717 C C . ARG A 1 91 ? -20.785 -4.044 37.742 1.00 81.75 91 ARG A C 1
ATOM 719 O O . ARG A 1 91 ? -21.613 -4.373 38.597 1.00 81.75 91 ARG A O 1
ATOM 726 N N . LEU A 1 92 ? -19.494 -4.368 37.852 1.00 83.88 92 LEU A N 1
ATOM 727 C CA . LEU A 1 92 ? -18.956 -5.118 38.994 1.00 83.88 92 LEU A CA 1
ATOM 728 C C . LEU A 1 92 ? -19.172 -4.377 40.320 1.00 83.88 92 LEU A C 1
ATOM 730 O O . LEU A 1 92 ? -19.543 -4.999 41.320 1.00 83.88 92 LEU A O 1
ATOM 734 N N . LEU A 1 93 ? -18.977 -3.057 40.332 1.00 84.31 93 LEU A N 1
ATOM 735 C CA . LEU A 1 93 ? -19.213 -2.209 41.500 1.00 84.31 93 LEU A CA 1
ATOM 736 C C . LEU A 1 93 ? -20.694 -2.178 41.888 1.00 84.31 93 LEU A C 1
ATOM 738 O O . LEU A 1 93 ? -21.016 -2.402 43.059 1.00 84.31 93 LEU A O 1
ATOM 742 N N . ALA A 1 94 ? -21.597 -1.974 40.925 1.00 81.06 94 ALA A N 1
ATOM 743 C CA . ALA A 1 94 ? -23.041 -1.967 41.164 1.00 81.06 94 ALA A CA 1
ATOM 744 C C . ALA A 1 94 ? -23.539 -3.305 41.741 1.00 81.06 94 ALA A C 1
ATOM 746 O O . ALA A 1 94 ? -24.333 -3.327 42.683 1.00 81.06 94 ALA A O 1
ATOM 747 N N . MET A 1 95 ? -23.009 -4.425 41.240 1.00 79.88 95 MET A N 1
ATOM 748 C CA . MET A 1 95 ? -23.362 -5.772 41.700 1.00 79.88 95 MET A CA 1
ATOM 749 C C . MET A 1 95 ? -22.840 -6.104 43.103 1.00 79.88 95 MET A C 1
ATOM 751 O O . MET A 1 95 ? -23.518 -6.800 43.859 1.00 79.88 95 MET A O 1
ATOM 755 N N . ARG A 1 96 ? -21.643 -5.629 43.469 1.00 80.06 96 ARG A N 1
ATOM 756 C CA . ARG A 1 96 ? -21.015 -5.930 44.771 1.00 80.06 96 ARG A CA 1
ATOM 757 C C . ARG A 1 96 ? -21.529 -5.060 45.915 1.00 80.06 96 ARG A C 1
ATOM 759 O O . ARG A 1 96 ? -21.529 -5.509 47.057 1.00 80.06 96 ARG A O 1
ATOM 766 N N . SER A 1 97 ? -21.945 -3.829 45.634 1.00 72.12 97 SER A N 1
ATOM 767 C CA . SER A 1 97 ? -22.199 -2.815 46.668 1.00 72.12 97 SER A CA 1
ATOM 768 C C . SER A 1 97 ? -23.642 -2.750 47.185 1.00 72.12 97 SER A C 1
ATOM 770 O O . SER A 1 97 ? -23.927 -1.900 48.024 1.00 72.12 97 SER A O 1
ATOM 772 N N . LYS A 1 98 ? -24.557 -3.628 46.730 1.00 68.31 98 LYS A N 1
ATOM 773 C CA . LYS A 1 98 ? -26.015 -3.448 46.923 1.00 68.31 98 LYS A CA 1
ATOM 774 C C . LYS A 1 98 ? -26.441 -2.013 46.570 1.00 68.31 98 LYS A C 1
ATOM 776 O O . LYS A 1 98 ? -27.167 -1.371 47.328 1.00 68.31 98 LYS A O 1
ATOM 781 N N . SER A 1 99 ? -25.912 -1.484 45.462 1.00 72.69 99 SER A N 1
ATOM 782 C CA . SER A 1 99 ? -26.170 -0.098 45.077 1.00 72.69 99 SER A CA 1
ATOM 783 C C . SER A 1 99 ? -27.655 0.106 44.772 1.00 72.69 99 SER A C 1
ATOM 785 O O . SER A 1 99 ? -28.360 -0.825 44.373 1.00 72.69 99 SER A O 1
ATOM 787 N N . ILE A 1 100 ? -28.135 1.343 44.906 1.00 74.69 100 ILE A N 1
ATOM 788 C CA . ILE A 1 100 ? -29.513 1.693 44.529 1.00 74.69 100 ILE A CA 1
ATOM 789 C C . ILE A 1 100 ? -29.792 1.452 43.034 1.00 74.69 100 ILE A C 1
ATOM 791 O O . ILE A 1 100 ? -30.949 1.310 42.640 1.00 74.69 100 ILE A O 1
ATOM 795 N N . TYR A 1 101 ? -28.733 1.338 42.226 1.00 80.00 101 TYR A N 1
ATOM 796 C CA . TYR A 1 101 ? -28.764 1.088 40.787 1.00 80.00 101 TYR A CA 1
ATOM 797 C C . TYR A 1 101 ? -28.621 -0.398 40.433 1.00 80.00 101 TYR A C 1
ATOM 799 O O . TYR A 1 101 ? -28.663 -0.758 39.259 1.00 80.00 101 TYR A O 1
ATOM 807 N N . GLN A 1 102 ? -28.466 -1.287 41.422 1.00 83.44 102 GLN A N 1
ATOM 808 C CA . GLN A 1 102 ? -28.233 -2.715 41.193 1.00 83.44 102 GLN A CA 1
ATOM 809 C C . GLN A 1 102 ? -29.313 -3.344 40.301 1.00 83.44 102 GLN A C 1
ATOM 811 O O . GLN A 1 102 ? -28.997 -4.199 39.477 1.00 83.44 102 GLN A O 1
ATOM 816 N N . HIS A 1 103 ? -30.575 -2.918 40.419 1.00 84.12 103 HIS A N 1
ATOM 817 C CA . HIS A 1 103 ? -31.637 -3.466 39.574 1.00 84.12 103 HIS A CA 1
ATOM 818 C C . HIS A 1 103 ? -31.468 -3.094 38.087 1.00 84.12 103 HIS A C 1
ATOM 820 O O . HIS A 1 103 ? -31.778 -3.933 37.245 1.00 84.12 103 HIS A O 1
ATOM 826 N N . CYS A 1 104 ? -30.971 -1.886 37.769 1.00 86.25 104 CYS A N 1
ATOM 827 C CA . CYS A 1 104 ? -30.764 -1.433 36.389 1.00 86.25 104 CYS A CA 1
ATOM 828 C C . CYS A 1 104 ? -29.747 -2.350 35.704 1.00 86.25 104 CYS A C 1
ATOM 830 O O . CYS A 1 104 ? -29.992 -2.892 34.632 1.00 86.25 104 CYS A O 1
ATOM 832 N N . TYR A 1 105 ? -28.642 -2.644 36.393 1.00 85.25 105 TYR A N 1
ATOM 833 C CA . TYR A 1 105 ? -27.633 -3.581 35.896 1.00 85.25 105 TYR A CA 1
ATOM 834 C C . TYR A 1 105 ? -28.121 -5.039 35.885 1.00 85.25 105 TYR A C 1
ATOM 836 O O . TYR A 1 105 ? -27.751 -5.801 34.993 1.00 85.25 105 TYR A O 1
ATOM 844 N N . LEU A 1 106 ? -28.952 -5.457 36.850 1.00 85.56 106 LEU A N 1
ATOM 845 C CA . LEU A 1 106 ? -29.503 -6.818 36.898 1.00 85.56 106 LEU A CA 1
ATOM 846 C C . LEU A 1 106 ? -30.433 -7.117 35.719 1.00 85.56 106 LEU A C 1
ATOM 848 O O . LEU A 1 106 ? -30.376 -8.225 35.185 1.00 85.56 106 LEU A O 1
ATOM 852 N N . GLN A 1 107 ? -31.242 -6.143 35.298 1.00 84.31 107 GLN A N 1
ATOM 853 C CA . GLN A 1 107 ? -32.172 -6.274 34.174 1.00 84.31 107 GLN A CA 1
ATOM 854 C C . GLN A 1 107 ? -31.452 -6.618 32.862 1.00 84.31 107 GLN A C 1
ATOM 856 O O . GLN A 1 107 ? -31.957 -7.413 32.073 1.00 84.31 107 GLN A O 1
ATOM 861 N N . HIS A 1 108 ? -30.236 -6.100 32.679 1.00 82.81 108 HIS A N 1
ATOM 862 C CA . HIS A 1 108 ? -29.433 -6.305 31.473 1.00 82.81 108 HIS A CA 1
ATOM 863 C C . HIS A 1 108 ? -28.247 -7.263 31.691 1.00 82.81 108 HIS A C 1
ATOM 865 O O . HIS A 1 108 ? -27.449 -7.481 30.786 1.00 82.81 108 HIS A O 1
ATOM 871 N N . ASN A 1 109 ? -28.125 -7.904 32.860 1.00 80.31 109 ASN A N 1
ATOM 872 C CA . ASN A 1 109 ? -26.907 -8.608 33.282 1.00 80.31 109 ASN A CA 1
ATOM 873 C C . ASN A 1 109 ? -26.432 -9.714 32.323 1.00 80.31 109 ASN A C 1
ATOM 875 O O . ASN A 1 109 ? -25.237 -9.833 32.058 1.00 80.31 109 ASN A O 1
ATOM 879 N N . TYR A 1 110 ? -27.358 -10.534 31.821 1.00 76.19 110 TYR A N 1
ATOM 880 C CA . TYR A 1 110 ? -27.035 -11.603 30.869 1.00 76.19 110 TYR A CA 1
ATOM 881 C C . TYR A 1 110 ? -26.596 -11.040 29.512 1.00 76.19 110 TYR A C 1
ATOM 883 O O . TYR A 1 110 ? -25.649 -11.532 28.903 1.00 76.19 110 TYR A O 1
ATOM 891 N N . VAL A 1 111 ? -27.272 -9.979 29.068 1.00 79.88 111 VAL A N 1
ATOM 892 C CA . VAL A 1 111 ? -27.013 -9.299 27.799 1.00 79.88 111 VAL A CA 1
ATOM 893 C C . VAL A 1 111 ? -25.640 -8.628 27.838 1.00 79.88 111 VAL A C 1
ATOM 895 O O . VAL A 1 111 ? -24.814 -8.895 26.971 1.00 79.88 111 VAL A O 1
ATOM 898 N N . ILE A 1 112 ? -25.355 -7.872 28.902 1.00 79.75 112 ILE A N 1
ATOM 899 C CA . ILE A 1 112 ? -24.063 -7.222 29.141 1.00 79.75 112 ILE A CA 1
ATOM 900 C C . ILE A 1 112 ? -22.923 -8.253 29.149 1.00 79.75 112 ILE A C 1
ATOM 902 O O . ILE A 1 112 ? -21.970 -8.100 28.396 1.00 79.75 112 ILE A O 1
ATOM 906 N N . ALA A 1 113 ? -23.040 -9.342 29.923 1.00 77.81 113 ALA A N 1
ATOM 907 C CA . ALA A 1 113 ? -21.989 -10.365 30.011 1.00 77.81 113 ALA A CA 1
ATOM 908 C C . ALA A 1 113 ? -21.657 -11.016 28.657 1.00 77.81 113 ALA A C 1
ATOM 910 O O . ALA A 1 113 ? -20.499 -11.299 28.355 1.00 77.81 113 ALA A O 1
ATOM 911 N N . ASN A 1 114 ? -22.685 -11.279 27.848 1.00 79.31 114 ASN A N 1
ATOM 912 C CA . ASN A 1 114 ? -22.523 -11.893 26.535 1.00 79.31 114 ASN A CA 1
ATOM 913 C C . ASN A 1 114 ? -21.918 -10.913 25.520 1.00 79.31 114 ASN A C 1
ATOM 915 O O . ASN A 1 114 ? -21.081 -11.316 24.713 1.00 79.31 114 ASN A O 1
ATOM 919 N N . PHE A 1 115 ? -22.319 -9.639 25.561 1.00 81.12 115 PHE A N 1
ATOM 920 C CA . PHE A 1 115 ? -21.719 -8.609 24.716 1.00 81.12 115 PHE A CA 1
ATOM 921 C C . PHE A 1 115 ? -20.263 -8.363 25.087 1.00 81.12 115 PHE A C 1
ATOM 923 O O . PHE A 1 115 ? -19.432 -8.400 24.193 1.00 81.12 115 PHE A O 1
ATOM 930 N N . GLU A 1 116 ? -19.932 -8.226 26.371 1.00 76.00 116 GLU A N 1
ATOM 931 C CA . GLU A 1 116 ? -18.554 -8.037 26.845 1.00 76.00 116 GLU A CA 1
ATOM 932 C C . GLU A 1 116 ? -17.613 -9.123 26.308 1.00 76.00 116 GLU A C 1
ATOM 934 O O . GLU A 1 116 ? -16.608 -8.817 25.673 1.00 76.00 116 GLU A O 1
ATOM 939 N N . GLN A 1 117 ? -17.960 -10.403 26.494 1.00 80.62 117 GLN A N 1
ATOM 940 C CA . GLN A 1 117 ? -17.110 -11.503 26.037 1.00 80.62 117 GLN A CA 1
ATOM 941 C C . GLN A 1 117 ? -16.920 -11.485 24.514 1.00 80.62 117 GLN A C 1
ATOM 943 O O . GLN A 1 117 ? -15.805 -11.681 24.027 1.00 80.62 117 GLN A O 1
ATOM 948 N N . LYS A 1 118 ? -17.996 -11.259 23.754 1.00 85.50 118 LYS A N 1
ATOM 949 C CA . LYS A 1 118 ? -17.934 -11.209 22.287 1.00 85.50 118 LYS A CA 1
ATOM 950 C C . LYS A 1 118 ? -17.131 -10.011 21.792 1.00 85.50 118 LYS A C 1
ATOM 952 O O . LYS A 1 118 ? -16.308 -10.169 20.897 1.00 85.50 118 LYS A O 1
ATOM 957 N N . LEU A 1 119 ? -17.345 -8.850 22.398 1.00 83.94 119 LEU A N 1
ATOM 958 C CA . LEU A 1 119 ? -16.702 -7.588 22.064 1.00 83.94 119 LEU A CA 1
ATOM 959 C C . LEU A 1 119 ? -15.196 -7.654 22.335 1.00 83.94 119 LEU A C 1
ATOM 961 O O . LEU A 1 119 ? -14.418 -7.307 21.456 1.00 83.94 119 LEU A O 1
ATOM 965 N N . THR A 1 120 ? -14.764 -8.190 23.483 1.00 82.88 120 THR A N 1
ATOM 966 C CA . THR A 1 120 ? -13.335 -8.389 23.781 1.00 82.88 120 THR A CA 1
ATOM 967 C C . THR A 1 120 ? -12.677 -9.366 22.805 1.00 82.88 120 THR A C 1
ATOM 969 O O . THR A 1 120 ? -11.584 -9.094 22.311 1.00 82.88 120 THR A O 1
ATOM 972 N N . LEU A 1 121 ? -13.330 -10.491 22.491 1.00 85.06 121 LEU A N 1
ATOM 973 C CA . LEU A 1 121 ? -12.790 -11.465 21.534 1.00 85.06 121 LEU A CA 1
ATOM 974 C C . LEU A 1 121 ? -12.671 -10.872 20.124 1.00 85.06 121 LEU A C 1
ATOM 976 O O . LEU A 1 121 ? -11.655 -11.066 19.458 1.00 85.06 121 LEU A O 1
ATOM 980 N N . LYS A 1 122 ? -13.687 -10.127 19.675 1.00 85.44 122 LYS A N 1
ATOM 981 C CA . LYS A 1 122 ? -13.688 -9.494 18.352 1.00 85.44 122 LYS A CA 1
ATOM 982 C C . LYS A 1 122 ? -12.715 -8.321 18.270 1.00 85.44 122 LYS A C 1
ATOM 984 O O . LYS A 1 122 ? -12.009 -8.222 17.273 1.00 85.44 122 LYS A O 1
ATOM 989 N N . LEU A 1 123 ? -12.574 -7.529 19.335 1.00 85.31 123 LEU A N 1
ATOM 990 C CA . LEU A 1 123 ? -11.535 -6.503 19.464 1.00 85.31 123 LEU A CA 1
ATOM 991 C C . LEU A 1 123 ? -10.137 -7.108 19.281 1.00 85.31 123 LEU A C 1
ATOM 993 O O . LEU A 1 123 ? -9.343 -6.612 18.487 1.00 85.31 123 LEU A O 1
ATOM 997 N N . GLN A 1 124 ? -9.840 -8.206 19.983 1.00 85.44 124 GLN A N 1
ATOM 998 C CA . GLN A 1 124 ? -8.551 -8.893 19.872 1.00 85.44 124 GLN A CA 1
ATOM 999 C C . GLN A 1 124 ? -8.317 -9.469 18.470 1.00 85.44 124 GLN A C 1
ATOM 1001 O O . GLN A 1 124 ? -7.216 -9.320 17.940 1.00 85.44 124 GLN A O 1
ATOM 1006 N N . SER A 1 125 ? -9.337 -10.089 17.863 1.00 84.62 125 SER A N 1
ATOM 1007 C CA . SER A 1 125 ? -9.253 -10.623 16.494 1.00 84.62 125 SER A CA 1
ATOM 1008 C C . SER A 1 125 ? -8.964 -9.514 15.476 1.00 84.62 125 SER A C 1
ATOM 1010 O O . SER A 1 125 ? -7.989 -9.595 14.730 1.00 84.62 125 SER A O 1
ATOM 1012 N N . CYS A 1 126 ? -9.737 -8.426 15.523 1.00 83.50 126 CYS A N 1
ATOM 1013 C CA . CYS A 1 126 ? -9.587 -7.274 14.635 1.00 83.50 126 CYS A CA 1
ATOM 1014 C C . CYS A 1 126 ? -8.206 -6.607 14.798 1.00 83.50 126 CYS A C 1
ATOM 1016 O O . CYS A 1 126 ? -7.522 -6.359 13.807 1.00 83.50 126 CYS A O 1
ATOM 1018 N N . ARG A 1 127 ? -7.702 -6.430 16.031 1.00 85.56 127 ARG A N 1
ATOM 1019 C CA . ARG A 1 127 ? -6.329 -5.935 16.262 1.00 85.56 127 ARG A CA 1
ATOM 1020 C C . ARG A 1 127 ? -5.253 -6.858 15.698 1.00 85.56 127 ARG A C 1
ATOM 1022 O O . ARG A 1 127 ? -4.277 -6.380 15.121 1.00 85.56 127 ARG A O 1
ATOM 1029 N N . ALA A 1 128 ? -5.397 -8.169 15.886 1.00 84.00 128 ALA A N 1
ATOM 1030 C CA . ALA A 1 128 ? -4.438 -9.138 15.368 1.00 84.00 128 ALA A CA 1
ATOM 1031 C C . ALA A 1 128 ? -4.411 -9.124 13.832 1.00 84.00 128 ALA A C 1
ATOM 1033 O O . ALA A 1 128 ? -3.328 -9.158 13.245 1.00 84.00 128 ALA A O 1
ATOM 1034 N N . MET A 1 129 ? -5.581 -9.010 13.195 1.00 82.12 129 MET A N 1
ATOM 1035 C CA . MET A 1 129 ? -5.702 -8.860 11.747 1.00 82.12 129 MET A CA 1
ATOM 1036 C C . MET A 1 129 ? -5.053 -7.561 11.264 1.00 82.12 129 MET A C 1
ATOM 1038 O O . MET A 1 129 ? -4.175 -7.630 10.412 1.00 82.12 129 MET A O 1
ATOM 1042 N N . LEU A 1 130 ? -5.399 -6.406 11.842 1.00 83.88 130 LEU A N 1
ATOM 1043 C CA . LEU A 1 130 ? -4.822 -5.113 11.454 1.00 83.88 130 LEU A CA 1
ATOM 1044 C C . LEU A 1 130 ? -3.307 -5.079 11.641 1.00 83.88 130 LEU A C 1
ATOM 1046 O O . LEU A 1 130 ? -2.589 -4.601 10.771 1.00 83.88 130 LEU A O 1
ATOM 1050 N N . THR A 1 131 ? -2.800 -5.629 12.746 1.00 83.81 131 THR A N 1
ATOM 1051 C CA . THR A 1 131 ? -1.353 -5.711 12.992 1.00 83.81 131 THR A CA 1
ATOM 1052 C C . THR A 1 131 ? -0.665 -6.565 11.932 1.00 83.81 131 THR A C 1
ATOM 1054 O O . THR A 1 131 ? 0.397 -6.194 11.435 1.00 83.81 131 THR A O 1
ATOM 1057 N N . LYS A 1 132 ? -1.269 -7.703 11.568 1.00 82.69 132 LYS A N 1
ATOM 1058 C CA . LYS A 1 132 ? -0.742 -8.587 10.530 1.00 82.69 132 LYS A CA 1
ATOM 1059 C C . LYS A 1 132 ? -0.789 -7.924 9.150 1.00 82.69 132 LYS A C 1
ATOM 1061 O O . LYS A 1 132 ? 0.228 -7.944 8.470 1.00 82.69 132 LYS A O 1
ATOM 1066 N N . GLY A 1 133 ? -1.911 -7.318 8.770 1.00 79.94 133 GLY A N 1
ATOM 1067 C CA . GLY A 1 133 ? -2.080 -6.651 7.476 1.00 79.94 133 GLY A CA 1
ATOM 1068 C C . GLY A 1 133 ? -1.183 -5.424 7.327 1.00 79.94 133 GLY A C 1
ATOM 1069 O O . GLY A 1 133 ? -0.513 -5.263 6.310 1.00 79.94 133 GLY A O 1
ATOM 1070 N N . LEU A 1 134 ? -1.048 -4.613 8.383 1.00 80.81 134 LEU A N 1
ATOM 1071 C CA . LEU A 1 134 ? -0.080 -3.514 8.423 1.00 80.81 134 LEU A CA 1
ATOM 1072 C C . LEU A 1 134 ? 1.353 -4.024 8.261 1.00 80.81 134 LEU A C 1
ATOM 1074 O O . LEU A 1 134 ? 2.125 -3.406 7.534 1.00 80.81 134 LEU A O 1
ATOM 1078 N N . ALA A 1 135 ? 1.713 -5.133 8.912 1.00 80.50 135 ALA A N 1
ATOM 1079 C CA . ALA A 1 135 ? 3.028 -5.740 8.743 1.00 80.50 135 ALA A CA 1
ATOM 1080 C C . ALA A 1 135 ? 3.222 -6.295 7.323 1.00 80.50 135 ALA A C 1
ATOM 1082 O O . ALA A 1 135 ? 4.285 -6.089 6.752 1.00 80.50 135 ALA A O 1
ATOM 1083 N N . ALA A 1 136 ? 2.212 -6.929 6.725 1.00 78.50 136 ALA A N 1
ATOM 1084 C CA . ALA A 1 136 ? 2.279 -7.431 5.354 1.00 78.50 136 ALA A CA 1
ATOM 1085 C C . ALA A 1 136 ? 2.486 -6.286 4.346 1.00 78.50 136 ALA A C 1
ATOM 1087 O O . ALA A 1 136 ? 3.408 -6.327 3.531 1.00 78.50 136 ALA A O 1
ATOM 1088 N N . LEU A 1 137 ? 1.713 -5.203 4.474 1.00 78.25 137 LEU A N 1
ATOM 1089 C CA . LEU A 1 137 ? 1.844 -4.008 3.637 1.00 78.25 137 LEU A CA 1
ATOM 1090 C C . LEU A 1 137 ? 3.183 -3.285 3.831 1.00 78.25 137 LEU A C 1
ATOM 1092 O O . LEU A 1 137 ? 3.741 -2.774 2.862 1.00 78.25 137 LEU A O 1
ATOM 1096 N N . GLN A 1 138 ? 3.699 -3.235 5.066 1.00 74.06 138 GLN A N 1
ATOM 1097 C CA . GLN A 1 138 ? 4.952 -2.544 5.396 1.00 74.06 138 GLN A CA 1
ATOM 1098 C C . GLN A 1 138 ? 6.214 -3.366 5.107 1.00 74.06 138 GLN A C 1
ATOM 1100 O O . GLN A 1 138 ? 7.267 -2.766 4.912 1.00 74.06 138 GLN A O 1
ATOM 1105 N N . ASN A 1 139 ? 6.135 -4.700 5.137 1.00 70.69 139 ASN A N 1
ATOM 1106 C CA . ASN A 1 139 ? 7.307 -5.578 5.247 1.00 70.69 139 ASN A CA 1
ATOM 1107 C C . ASN A 1 139 ? 7.367 -6.664 4.153 1.00 70.69 139 ASN A C 1
ATOM 1109 O O . ASN A 1 139 ? 8.449 -7.130 3.814 1.00 70.69 139 ASN A O 1
ATOM 1113 N N . GLU A 1 140 ? 6.228 -7.103 3.610 1.00 55.72 140 GLU A N 1
ATOM 1114 C CA . GLU A 1 140 ? 6.130 -8.305 2.757 1.00 55.72 140 GLU A CA 1
ATOM 1115 C C . GLU A 1 140 ? 6.055 -7.972 1.256 1.00 55.72 140 GLU A C 1
ATOM 1117 O O . GLU A 1 140 ? 6.193 -8.835 0.395 1.00 55.72 140 GLU A O 1
ATOM 1122 N N . SER A 1 141 ? 5.958 -6.685 0.942 1.00 59.03 141 SER A N 1
ATOM 1123 C CA . SER A 1 141 ? 5.921 -6.107 -0.399 1.00 59.03 141 SER A CA 1
ATOM 1124 C C . SER A 1 141 ? 7.291 -5.599 -0.876 1.00 59.03 141 SER A C 1
ATOM 1126 O O . SER A 1 141 ? 7.397 -4.983 -1.934 1.00 59.03 141 SER A O 1
ATOM 1128 N N . ASP A 1 142 ? 8.363 -5.875 -0.126 1.00 66.31 142 ASP A N 1
ATOM 1129 C CA . ASP A 1 142 ? 9.679 -5.279 -0.361 1.00 66.31 142 ASP A CA 1
ATOM 1130 C C . ASP A 1 142 ? 10.242 -5.602 -1.750 1.00 66.31 142 ASP A C 1
ATOM 1132 O O . ASP A 1 142 ? 10.846 -4.742 -2.374 1.00 66.31 142 ASP A O 1
ATOM 1136 N N . ILE A 1 143 ? 10.057 -6.804 -2.295 1.00 77.94 143 ILE A N 1
ATOM 1137 C CA . ILE A 1 143 ? 10.650 -7.120 -3.607 1.00 77.94 143 ILE A CA 1
ATOM 1138 C C . ILE A 1 143 ? 9.914 -6.381 -4.731 1.00 77.94 143 ILE A C 1
ATOM 1140 O O . ILE A 1 143 ? 10.560 -5.696 -5.528 1.00 77.94 143 ILE A O 1
ATOM 1144 N N . GLU A 1 144 ? 8.583 -6.466 -4.764 1.00 86.12 144 GLU A N 1
ATOM 1145 C CA . GLU A 1 144 ? 7.786 -5.889 -5.849 1.00 86.12 144 GLU A CA 1
ATOM 1146 C C . GLU A 1 144 ? 7.650 -4.369 -5.728 1.00 86.12 144 GLU A C 1
ATOM 1148 O O . GLU A 1 144 ? 7.870 -3.659 -6.707 1.00 86.12 144 GLU A O 1
ATOM 1153 N N . LEU A 1 145 ? 7.428 -3.819 -4.529 1.00 87.00 145 LEU A N 1
ATOM 1154 C CA . LEU A 1 145 ? 7.406 -2.363 -4.348 1.00 87.00 145 LEU A CA 1
ATOM 1155 C C . LEU A 1 145 ? 8.773 -1.729 -4.579 1.00 87.00 145 LEU A C 1
ATOM 1157 O O . LEU A 1 145 ? 8.836 -0.648 -5.166 1.00 87.00 145 LEU A O 1
ATOM 1161 N N . ASN A 1 146 ? 9.872 -2.357 -4.140 1.00 88.94 146 ASN A N 1
ATOM 1162 C CA . ASN A 1 146 ? 11.197 -1.804 -4.429 1.00 88.94 146 ASN A CA 1
ATOM 1163 C C . ASN A 1 146 ? 11.509 -1.887 -5.926 1.00 88.94 146 ASN A C 1
ATOM 1165 O O . ASN A 1 146 ? 12.162 -0.981 -6.449 1.00 88.94 146 ASN A O 1
ATOM 1169 N N . PHE A 1 147 ? 11.015 -2.916 -6.623 1.00 92.44 147 PHE A N 1
ATOM 1170 C CA . PHE A 1 147 ? 11.098 -2.977 -8.076 1.00 92.44 147 PHE A CA 1
ATOM 1171 C C . PHE A 1 147 ? 10.296 -1.846 -8.736 1.00 92.44 147 PHE A C 1
ATOM 1173 O O . PHE A 1 147 ? 10.889 -1.065 -9.477 1.00 92.44 147 PHE A O 1
ATOM 1180 N N . ILE A 1 148 ? 9.004 -1.683 -8.422 1.00 93.00 148 ILE A N 1
ATOM 1181 C CA . ILE A 1 148 ? 8.154 -0.614 -8.986 1.00 93.00 148 ILE A CA 1
ATOM 1182 C C . ILE A 1 148 ? 8.787 0.763 -8.729 1.00 93.00 148 ILE A C 1
ATOM 1184 O O . ILE A 1 148 ? 8.916 1.570 -9.648 1.00 93.00 148 ILE A O 1
ATOM 1188 N N . ARG A 1 149 ? 9.277 1.012 -7.506 1.00 91.94 149 ARG A N 1
ATOM 1189 C CA . ARG A 1 149 ? 9.972 2.257 -7.133 1.00 91.94 149 ARG A CA 1
ATOM 1190 C C . ARG A 1 149 ? 11.233 2.504 -7.966 1.00 91.94 149 ARG A C 1
ATOM 1192 O O . ARG A 1 149 ? 11.561 3.648 -8.275 1.00 91.94 149 ARG A O 1
ATOM 1199 N N . GLY A 1 150 ? 11.969 1.443 -8.294 1.00 94.75 150 GLY A N 1
ATOM 1200 C CA . GLY A 1 150 ? 13.207 1.495 -9.073 1.00 94.75 150 GLY A CA 1
ATOM 1201 C C . GLY A 1 150 ? 13.011 1.464 -10.591 1.00 94.75 150 GLY A C 1
ATOM 1202 O O . GLY A 1 150 ? 13.943 1.808 -11.321 1.00 94.75 150 GLY A O 1
ATOM 1203 N N . ALA A 1 151 ? 11.825 1.098 -11.081 1.00 96.00 151 ALA A N 1
ATOM 1204 C CA . ALA A 1 151 ? 11.585 0.795 -12.490 1.00 96.00 151 ALA A CA 1
ATOM 1205 C C . ALA A 1 151 ? 11.856 1.986 -13.423 1.00 96.00 151 ALA A C 1
ATOM 1207 O O . ALA A 1 151 ? 12.411 1.806 -14.505 1.00 96.00 151 ALA A O 1
ATOM 1208 N N . ALA A 1 152 ? 11.564 3.218 -12.992 1.00 95.25 152 ALA A N 1
ATOM 1209 C CA . ALA A 1 152 ? 11.879 4.420 -13.770 1.00 95.25 152 ALA A CA 1
ATOM 1210 C C . ALA A 1 152 ? 13.398 4.606 -13.964 1.00 95.25 152 ALA A C 1
ATOM 1212 O O . ALA A 1 152 ? 13.873 4.949 -15.048 1.00 95.25 152 ALA A O 1
ATOM 1213 N N . VAL A 1 153 ? 14.187 4.313 -12.924 1.00 96.69 153 VAL A N 1
ATOM 1214 C CA . VAL A 1 153 ? 15.654 4.347 -13.000 1.00 96.69 153 VAL A CA 1
ATOM 1215 C C . VAL A 1 153 ? 16.168 3.219 -13.894 1.00 96.69 153 VAL A C 1
ATOM 1217 O O . VAL A 1 153 ? 17.081 3.439 -14.691 1.00 96.69 153 VAL A O 1
ATOM 1220 N N . GLU A 1 154 ? 15.574 2.030 -13.804 1.00 95.94 154 GLU A N 1
ATOM 1221 C CA . GLU A 1 154 ? 15.924 0.892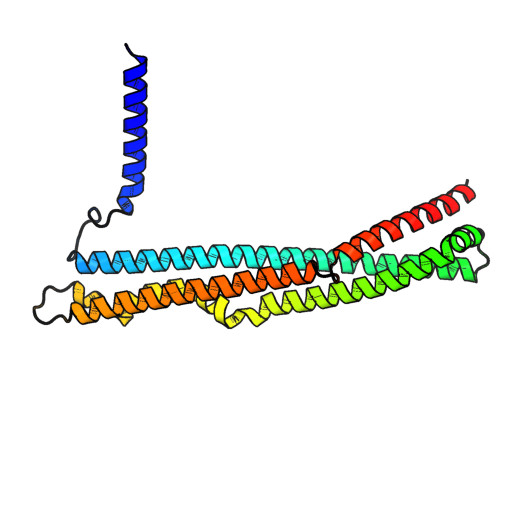 -14.655 1.00 95.94 154 GLU A CA 1
ATOM 1222 C C . GLU A 1 154 ? 15.638 1.176 -16.137 1.00 95.94 154 GLU A C 1
ATOM 1224 O O . GLU A 1 154 ? 16.514 0.938 -16.971 1.00 95.94 154 GLU A O 1
ATOM 1229 N N . ALA A 1 155 ? 14.493 1.792 -16.460 1.00 96.06 155 ALA A N 1
ATOM 1230 C CA . ALA A 1 155 ? 14.181 2.275 -17.806 1.00 96.06 155 ALA A CA 1
ATOM 1231 C C . ALA A 1 155 ? 15.275 3.216 -18.313 1.00 96.06 155 ALA A C 1
ATOM 1233 O O . ALA A 1 155 ? 15.870 2.985 -19.366 1.00 96.06 155 ALA A O 1
ATOM 1234 N N . ARG A 1 156 ? 15.613 4.245 -17.531 1.00 95.81 156 ARG A N 1
ATOM 1235 C CA . ARG A 1 156 ? 16.635 5.226 -17.905 1.00 95.81 156 ARG A CA 1
ATOM 1236 C C . ARG A 1 156 ? 18.012 4.594 -18.135 1.00 95.81 156 ARG A C 1
ATOM 1238 O O . ARG A 1 156 ? 18.721 4.991 -19.066 1.00 95.81 156 ARG A O 1
ATOM 1245 N N . ASN A 1 157 ? 18.388 3.604 -17.327 1.00 97.44 157 ASN A N 1
ATOM 1246 C CA . ASN A 1 157 ? 19.666 2.895 -17.444 1.00 97.44 157 ASN A CA 1
ATOM 1247 C C . ASN A 1 157 ? 19.781 2.070 -18.736 1.00 97.44 157 ASN A C 1
ATOM 1249 O O . ASN A 1 157 ? 20.894 1.767 -19.163 1.00 97.44 157 ASN A O 1
ATOM 1253 N N . VAL A 1 158 ? 18.680 1.786 -19.442 1.00 97.00 158 VAL A N 1
ATOM 1254 C CA . VAL A 1 158 ? 18.725 1.148 -20.771 1.00 97.00 158 VAL A CA 1
ATOM 1255 C C . VAL A 1 158 ? 19.575 1.955 -21.759 1.00 97.00 158 VAL A C 1
ATOM 1257 O O . VAL A 1 158 ? 20.273 1.368 -22.589 1.00 97.00 158 VAL A O 1
ATOM 1260 N N . LEU A 1 159 ? 19.59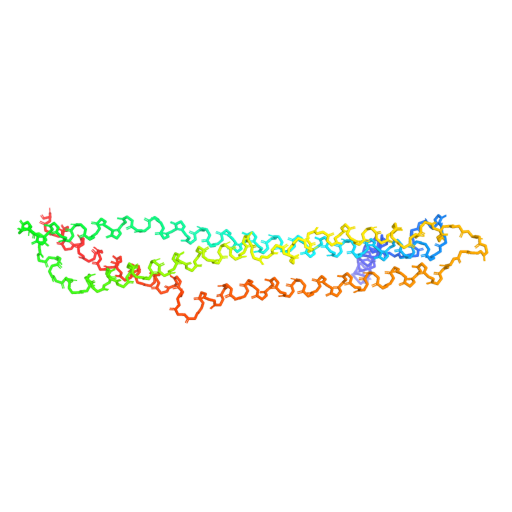1 3.291 -21.652 1.00 94.94 159 LEU A N 1
ATOM 1261 C CA . LEU A 1 159 ? 20.417 4.145 -22.516 1.00 94.94 159 LEU A CA 1
ATOM 1262 C C . LEU A 1 159 ? 21.910 3.819 -22.395 1.00 94.94 159 LEU A C 1
ATOM 1264 O O . LEU A 1 159 ? 22.627 3.812 -23.399 1.00 94.94 159 LEU A O 1
ATOM 1268 N N . THR A 1 160 ? 22.376 3.555 -21.175 1.00 96.50 160 THR A N 1
ATOM 1269 C CA . THR A 1 160 ? 23.770 3.199 -20.897 1.00 96.50 160 THR A CA 1
ATOM 1270 C C . THR A 1 160 ? 24.027 1.719 -21.141 1.00 96.50 160 THR A C 1
ATOM 1272 O O . THR A 1 160 ? 24.994 1.380 -21.819 1.00 96.50 160 THR A O 1
ATOM 1275 N N . ASP A 1 161 ? 23.139 0.845 -20.670 1.00 96.69 161 ASP A N 1
ATOM 1276 C CA . ASP A 1 161 ? 23.302 -0.611 -20.720 1.00 96.69 161 ASP A CA 1
ATOM 1277 C C . ASP A 1 161 ? 23.317 -1.155 -22.149 1.00 96.69 161 ASP A C 1
ATOM 1279 O O . ASP A 1 161 ? 24.031 -2.112 -22.446 1.00 96.69 161 ASP A O 1
ATOM 1283 N N . CYS A 1 162 ? 22.547 -0.534 -23.044 1.00 95.81 162 CYS A N 1
ATOM 1284 C CA . CYS A 1 162 ? 22.509 -0.887 -24.459 1.00 95.81 162 CYS A CA 1
ATOM 1285 C C . CYS A 1 162 ? 23.420 -0.017 -25.325 1.00 95.81 162 CYS A C 1
ATOM 1287 O O . CYS A 1 162 ? 23.362 -0.118 -26.546 1.00 95.81 162 CYS A O 1
ATOM 1289 N N . ASN A 1 163 ? 24.257 0.835 -24.723 1.00 93.31 163 ASN A N 1
ATOM 1290 C CA . ASN A 1 163 ? 25.183 1.716 -25.432 1.00 93.31 163 ASN A CA 1
ATOM 1291 C C . ASN A 1 163 ? 24.503 2.574 -26.523 1.00 93.31 163 ASN A C 1
ATOM 1293 O O . ASN A 1 163 ? 24.994 2.718 -27.644 1.00 93.31 163 ASN A O 1
ATOM 1297 N N . VAL A 1 164 ? 23.348 3.166 -26.197 1.00 92.25 164 VAL A N 1
ATOM 1298 C CA . VAL A 1 164 ? 22.522 3.946 -27.139 1.00 92.25 164 VAL A CA 1
ATOM 1299 C C . VAL A 1 164 ? 23.280 5.144 -27.716 1.00 92.25 164 VAL A C 1
ATOM 1301 O O . VAL A 1 164 ? 22.997 5.579 -28.831 1.00 92.25 164 VAL A O 1
ATOM 1304 N N . ALA A 1 165 ? 24.280 5.655 -26.994 1.00 90.31 165 ALA A N 1
ATOM 1305 C CA . ALA A 1 165 ? 25.142 6.738 -27.454 1.00 90.31 165 ALA A CA 1
ATOM 1306 C C . ALA A 1 165 ? 25.813 6.450 -28.812 1.00 90.31 165 ALA A C 1
ATOM 1308 O O . ALA A 1 165 ? 25.977 7.381 -29.599 1.00 90.31 165 ALA A O 1
ATOM 1309 N N . GLU A 1 166 ? 26.127 5.190 -29.134 1.00 89.56 166 GLU A N 1
ATOM 1310 C CA . GLU A 1 166 ? 26.732 4.813 -30.421 1.00 89.56 166 GLU A CA 1
ATOM 1311 C C . GLU A 1 166 ? 25.802 5.045 -31.618 1.00 89.56 166 GLU A C 1
ATOM 1313 O O . GLU A 1 166 ? 26.272 5.333 -32.718 1.00 89.56 166 GLU A O 1
ATOM 1318 N N . LEU A 1 167 ? 24.477 5.034 -31.418 1.00 87.00 167 LEU A N 1
ATOM 1319 C CA . LEU A 1 167 ? 23.511 5.348 -32.481 1.00 87.00 167 LEU A CA 1
ATOM 1320 C C . LEU A 1 167 ? 23.563 6.821 -32.920 1.00 87.00 167 LEU A C 1
ATOM 1322 O O . LEU A 1 167 ? 22.985 7.188 -33.946 1.00 87.00 167 LEU A O 1
ATOM 1326 N N . ARG A 1 168 ? 24.240 7.683 -32.151 1.00 85.50 168 ARG A N 1
ATOM 1327 C CA . ARG A 1 168 ? 24.487 9.083 -32.515 1.00 85.50 168 ARG A CA 1
ATOM 1328 C C . ARG A 1 168 ? 25.468 9.200 -33.683 1.00 85.50 168 ARG A C 1
ATOM 1330 O O . ARG A 1 168 ? 25.372 10.150 -34.465 1.00 85.50 168 ARG A O 1
ATOM 1337 N N . ASN A 1 169 ? 26.408 8.262 -33.786 1.00 72.81 169 ASN A N 1
ATOM 1338 C CA . ASN A 1 169 ? 27.498 8.295 -34.750 1.00 72.81 169 ASN A CA 1
ATOM 1339 C C . ASN A 1 169 ? 27.065 7.632 -36.067 1.00 72.81 169 ASN A C 1
ATOM 1341 O O . ASN A 1 169 ? 26.370 6.623 -36.081 1.00 72.81 169 ASN A O 1
ATOM 1345 N N . ARG A 1 170 ? 27.474 8.204 -37.207 1.00 60.97 170 ARG A N 1
ATOM 1346 C CA . ARG A 1 170 ? 27.225 7.640 -38.552 1.00 60.97 170 ARG A CA 1
ATOM 1347 C C . ARG A 1 170 ? 28.389 6.763 -39.028 1.00 60.97 170 ARG A C 1
ATOM 1349 O O . ARG A 1 170 ? 28.741 6.797 -40.206 1.00 60.97 170 ARG A O 1
ATOM 1356 N N . GLU A 1 171 ? 29.045 6.049 -38.120 1.00 62.81 171 GLU A N 1
ATOM 1357 C CA . GLU A 1 171 ? 30.164 5.184 -38.492 1.00 62.81 171 GLU A CA 1
ATOM 1358 C C . GLU A 1 171 ? 29.658 3.862 -39.082 1.00 62.81 171 GLU A C 1
ATOM 1360 O O . GLU A 1 171 ? 28.642 3.313 -38.665 1.00 62.81 171 GLU A O 1
ATOM 1365 N N . SER A 1 172 ? 30.360 3.340 -40.090 1.00 58.25 172 SER A N 1
ATOM 1366 C CA . SER A 1 172 ? 29.921 2.170 -40.865 1.00 58.25 172 SER A CA 1
ATOM 1367 C C . SER A 1 172 ? 29.974 0.838 -40.104 1.00 58.25 172 SER A C 1
ATOM 1369 O O . SER A 1 172 ? 29.546 -0.171 -40.653 1.00 58.25 172 SER A O 1
ATOM 1371 N N . ASN A 1 173 ? 30.511 0.826 -38.878 1.00 68.56 173 ASN A N 1
ATOM 1372 C CA . ASN A 1 173 ? 30.726 -0.375 -38.060 1.00 68.56 173 ASN A CA 1
ATOM 1373 C C . ASN A 1 173 ? 29.876 -0.415 -36.777 1.00 68.56 173 ASN A C 1
ATOM 1375 O O . ASN A 1 173 ? 30.089 -1.291 -35.940 1.00 68.56 173 ASN A O 1
ATOM 1379 N N . THR A 1 174 ? 28.928 0.507 -36.596 1.00 79.81 174 THR A N 1
ATOM 1380 C CA . THR A 1 174 ? 28.030 0.482 -35.436 1.00 79.81 174 THR A CA 1
ATOM 1381 C C . THR A 1 174 ? 27.089 -0.723 -35.517 1.00 79.81 174 THR A C 1
ATOM 1383 O O . THR A 1 174 ? 26.389 -0.903 -36.516 1.00 79.81 174 THR A O 1
ATOM 1386 N N . ASP A 1 175 ? 27.025 -1.532 -34.454 1.00 86.62 175 ASP A N 1
ATOM 1387 C CA . ASP A 1 175 ? 26.075 -2.647 -34.339 1.00 86.62 175 ASP A CA 1
ATOM 1388 C C . ASP A 1 175 ? 24.662 -2.140 -34.010 1.00 86.62 175 ASP A C 1
ATOM 1390 O O . ASP A 1 175 ? 24.146 -2.248 -32.896 1.00 86.62 175 ASP A O 1
ATOM 1394 N N . ILE A 1 176 ? 24.034 -1.535 -35.015 1.00 89.31 176 ILE A N 1
ATOM 1395 C CA . ILE A 1 176 ? 22.700 -0.945 -34.911 1.00 89.31 176 ILE A CA 1
ATOM 1396 C C . ILE A 1 176 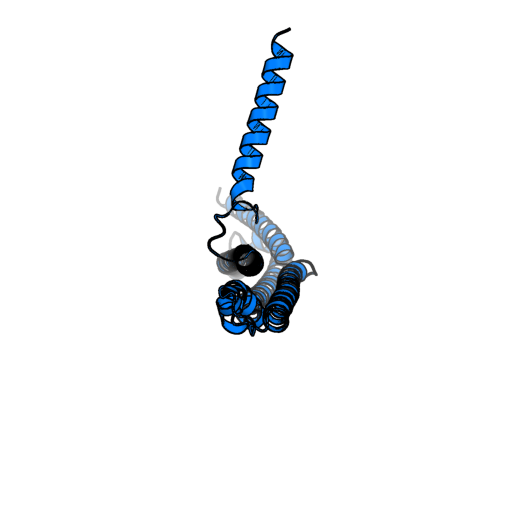? 21.663 -1.994 -34.488 1.00 89.31 176 ILE A C 1
ATOM 1398 O O . ILE A 1 176 ? 20.779 -1.702 -33.677 1.00 89.31 176 ILE A O 1
ATOM 1402 N N . ALA A 1 177 ? 21.762 -3.211 -35.029 1.00 89.44 177 ALA A N 1
ATOM 1403 C CA . ALA A 1 177 ? 20.823 -4.287 -34.739 1.00 89.44 177 ALA A CA 1
ATOM 1404 C C . ALA A 1 177 ? 20.958 -4.761 -33.287 1.00 89.44 177 ALA A C 1
ATOM 1406 O O . ALA A 1 177 ? 19.943 -4.871 -32.599 1.00 89.44 177 ALA A O 1
ATOM 1407 N N . GLY A 1 178 ? 22.185 -4.968 -32.800 1.00 93.50 178 GLY A N 1
ATOM 1408 C CA . GLY A 1 178 ? 22.447 -5.361 -31.417 1.00 93.50 178 GLY A CA 1
ATOM 1409 C C . GLY A 1 178 ? 21.964 -4.324 -30.407 1.00 93.50 178 GLY A C 1
ATOM 1410 O O . GLY A 1 178 ? 21.246 -4.675 -29.469 1.00 93.50 178 GLY A O 1
ATOM 1411 N N . ILE A 1 179 ? 22.263 -3.039 -30.633 1.00 93.75 179 ILE A N 1
ATOM 1412 C CA . ILE A 1 179 ? 21.801 -1.948 -29.759 1.00 93.75 179 ILE A CA 1
ATOM 1413 C C . ILE A 1 179 ? 20.269 -1.889 -29.731 1.00 93.75 179 ILE A C 1
ATOM 1415 O O . ILE A 1 179 ? 19.666 -1.862 -28.658 1.00 93.75 179 ILE A O 1
ATOM 1419 N N . THR A 1 180 ? 19.625 -1.915 -30.901 1.00 91.56 180 THR A N 1
ATOM 1420 C CA . THR A 1 180 ? 18.158 -1.819 -30.993 1.00 91.56 180 THR A CA 1
ATOM 1421 C C . THR A 1 180 ? 17.476 -3.017 -30.330 1.00 91.56 180 THR A C 1
ATOM 1423 O O . THR A 1 180 ? 16.518 -2.843 -29.580 1.00 91.56 180 THR A O 1
ATOM 1426 N N . MET A 1 181 ? 17.989 -4.233 -30.546 1.00 95.06 181 MET A N 1
ATOM 1427 C CA . MET A 1 181 ? 17.465 -5.445 -29.910 1.00 95.06 181 MET A CA 1
ATOM 1428 C C . MET A 1 181 ? 17.655 -5.433 -28.392 1.00 95.06 181 MET A C 1
ATOM 1430 O O . MET A 1 181 ? 16.745 -5.841 -27.672 1.00 95.06 181 MET A O 1
ATOM 1434 N N . CYS A 1 182 ? 18.792 -4.936 -27.896 1.00 97.44 182 CYS A N 1
ATOM 1435 C CA . CYS A 1 182 ? 19.019 -4.764 -26.462 1.00 97.44 182 CYS A CA 1
ATOM 1436 C C . CYS A 1 182 ? 17.968 -3.837 -25.841 1.00 97.44 182 CYS A C 1
ATOM 1438 O O . CYS A 1 182 ? 17.355 -4.200 -24.837 1.00 97.44 182 CYS A O 1
ATOM 1440 N N . VAL A 1 183 ? 17.720 -2.675 -26.461 1.00 97.25 183 VAL A N 1
ATOM 1441 C CA . VAL A 1 183 ? 16.731 -1.701 -25.974 1.00 97.25 183 VAL A CA 1
ATOM 1442 C C . VAL A 1 183 ? 15.343 -2.328 -25.933 1.00 97.25 183 VAL A C 1
ATOM 1444 O O . VAL A 1 183 ? 14.713 -2.337 -24.880 1.00 97.25 183 VAL A O 1
ATOM 1447 N N . LEU A 1 184 ? 14.879 -2.884 -27.058 1.00 96.50 184 LEU A N 1
ATOM 1448 C CA . LEU A 1 184 ? 13.541 -3.471 -27.153 1.00 96.50 184 LEU A CA 1
ATOM 1449 C C . LEU A 1 184 ? 13.352 -4.615 -26.153 1.00 96.50 184 LEU A C 1
ATOM 1451 O O . LEU A 1 184 ? 12.323 -4.683 -25.488 1.00 96.50 184 LEU A O 1
ATOM 1455 N N . SER A 1 185 ? 14.353 -5.487 -26.011 1.00 97.12 185 SER A N 1
ATOM 1456 C CA . SER A 1 185 ? 14.290 -6.605 -25.071 1.00 97.12 185 SER A CA 1
ATOM 1457 C C . SER A 1 185 ? 14.240 -6.141 -23.619 1.00 97.12 185 SER A C 1
ATOM 1459 O O . SER A 1 185 ? 13.498 -6.724 -22.835 1.00 97.12 185 SER A O 1
ATOM 1461 N N . ARG A 1 186 ? 15.032 -5.131 -23.239 1.00 97.38 186 ARG A N 1
ATOM 1462 C CA . ARG A 1 186 ? 15.069 -4.643 -21.856 1.00 97.38 186 ARG A CA 1
ATOM 1463 C C . ARG A 1 186 ? 13.822 -3.860 -21.488 1.00 97.38 186 ARG A C 1
ATOM 1465 O O . ARG A 1 186 ? 13.279 -4.100 -20.421 1.00 97.38 186 ARG A O 1
ATOM 1472 N N . ILE A 1 187 ? 13.344 -2.988 -22.374 1.00 97.56 187 ILE A N 1
ATOM 1473 C CA . ILE A 1 187 ? 12.091 -2.257 -22.155 1.00 97.56 187 ILE A CA 1
ATOM 1474 C C . ILE A 1 187 ? 10.910 -3.227 -22.084 1.00 97.56 187 ILE A C 1
ATOM 1476 O O . ILE A 1 187 ? 10.106 -3.123 -21.168 1.00 97.56 187 ILE A O 1
ATOM 1480 N N . GLY A 1 188 ? 10.844 -4.222 -22.975 1.00 95.94 188 GLY A N 1
ATOM 1481 C CA . GLY A 1 188 ? 9.790 -5.239 -22.920 1.00 95.94 188 GLY A CA 1
ATOM 1482 C C . GLY A 1 188 ? 9.828 -6.080 -21.639 1.00 95.94 188 GLY A C 1
ATOM 1483 O O . GLY A 1 188 ? 8.787 -6.345 -21.048 1.00 95.94 188 GLY A O 1
ATOM 1484 N N . ALA A 1 189 ? 11.020 -6.471 -21.176 1.00 96.62 189 ALA A N 1
ATOM 1485 C CA . ALA A 1 189 ? 11.169 -7.198 -19.915 1.00 96.62 189 ALA A CA 1
ATOM 1486 C C . ALA A 1 189 ? 10.796 -6.339 -18.696 1.00 96.62 189 ALA A C 1
ATOM 1488 O O . ALA A 1 189 ? 10.181 -6.846 -17.758 1.00 96.62 189 ALA A O 1
ATOM 1489 N N . LEU A 1 190 ? 11.151 -5.050 -18.720 1.00 96.75 190 LEU A N 1
ATOM 1490 C CA . LEU A 1 190 ? 10.787 -4.092 -17.683 1.00 96.75 190 LEU A CA 1
ATOM 1491 C C . LEU A 1 190 ? 9.267 -3.936 -17.594 1.00 96.75 190 LEU A C 1
ATOM 1493 O O . LEU A 1 190 ? 8.721 -4.060 -16.506 1.00 96.75 190 LEU A O 1
ATOM 1497 N N . ASP A 1 191 ? 8.599 -3.719 -18.727 1.00 95.69 191 ASP A N 1
ATOM 1498 C CA . ASP A 1 191 ? 7.146 -3.538 -18.804 1.00 95.69 191 ASP A CA 1
ATOM 1499 C C . ASP A 1 191 ? 6.392 -4.781 -18.309 1.00 95.69 191 ASP A C 1
ATOM 1501 O O . ASP A 1 191 ? 5.521 -4.693 -17.445 1.00 95.69 191 ASP A O 1
ATOM 1505 N N . GLN A 1 192 ? 6.811 -5.970 -18.757 1.00 95.62 192 GLN A N 1
ATOM 1506 C CA . GLN A 1 192 ? 6.236 -7.230 -18.290 1.00 95.62 192 GLN A CA 1
ATOM 1507 C C . GLN A 1 192 ? 6.376 -7.395 -16.772 1.00 95.62 192 GLN A C 1
ATOM 1509 O O . GLN A 1 192 ? 5.431 -7.809 -16.099 1.00 95.62 192 GLN A O 1
ATOM 1514 N N . ARG A 1 193 ? 7.559 -7.094 -16.228 1.00 95.12 193 ARG A N 1
ATOM 1515 C CA . ARG A 1 193 ? 7.806 -7.222 -14.793 1.00 95.12 193 ARG A CA 1
ATOM 1516 C C . ARG A 1 193 ? 7.063 -6.157 -13.991 1.00 95.12 193 ARG A C 1
ATOM 1518 O O . ARG A 1 193 ? 6.590 -6.465 -12.907 1.00 95.12 193 ARG A O 1
ATOM 1525 N N . LEU A 1 194 ? 6.932 -4.943 -14.522 1.00 95.06 194 LEU A N 1
ATOM 1526 C CA . LEU A 1 194 ? 6.168 -3.864 -13.899 1.00 95.06 194 LEU A CA 1
ATOM 1527 C C . LEU A 1 194 ? 4.691 -4.228 -13.800 1.00 95.06 194 LEU A C 1
ATOM 1529 O O . LEU A 1 194 ? 4.118 -4.089 -12.727 1.00 95.06 194 LEU A O 1
ATOM 1533 N N . SER A 1 195 ? 4.113 -4.776 -14.871 1.00 93.81 195 SER A N 1
ATOM 1534 C CA . SER A 1 195 ? 2.734 -5.270 -14.855 1.00 93.81 195 SER A CA 1
ATOM 1535 C C . SER A 1 195 ? 2.539 -6.364 -13.806 1.00 93.81 195 SER A C 1
ATOM 1537 O O . SER A 1 195 ? 1.621 -6.267 -13.000 1.00 93.81 195 SER A O 1
ATOM 1539 N N . ALA A 1 196 ? 3.423 -7.368 -13.769 1.00 92.69 196 ALA A N 1
ATOM 1540 C CA . ALA A 1 196 ? 3.332 -8.459 -12.797 1.00 92.69 196 ALA A CA 1
ATOM 1541 C C . ALA A 1 196 ? 3.467 -7.960 -11.347 1.00 92.69 196 ALA A C 1
ATOM 1543 O O . ALA A 1 196 ? 2.653 -8.305 -10.499 1.00 92.69 196 ALA A O 1
ATOM 1544 N N . ALA A 1 197 ? 4.440 -7.086 -11.081 1.00 91.25 197 ALA A N 1
ATOM 1545 C CA . ALA A 1 197 ? 4.645 -6.498 -9.760 1.00 91.25 197 ALA A CA 1
ATOM 1546 C C . ALA A 1 197 ? 3.431 -5.670 -9.301 1.00 91.25 197 ALA A C 1
ATOM 1548 O O . ALA A 1 197 ? 3.052 -5.706 -8.130 1.00 91.25 197 ALA A O 1
ATOM 1549 N N . SER A 1 198 ? 2.810 -4.919 -10.216 1.00 90.62 198 SER A N 1
ATOM 1550 C CA . SER A 1 198 ? 1.589 -4.163 -9.931 1.00 90.62 198 SER A CA 1
ATOM 1551 C C . SER A 1 198 ? 0.385 -5.071 -9.679 1.00 90.62 198 SER A C 1
ATOM 1553 O O . SER A 1 198 ? -0.401 -4.779 -8.781 1.00 90.62 198 SER A O 1
ATOM 1555 N N . GLU A 1 199 ? 0.239 -6.165 -10.427 1.00 90.19 199 GLU A N 1
ATOM 1556 C CA . GLU A 1 199 ? -0.802 -7.173 -10.187 1.00 90.19 199 GLU A CA 1
ATOM 1557 C C . GLU A 1 199 ? -0.638 -7.819 -8.807 1.00 90.19 199 GLU A C 1
ATOM 1559 O O . GLU A 1 199 ? -1.590 -7.826 -8.030 1.00 90.19 199 GLU A O 1
ATOM 1564 N N . ASP A 1 200 ? 0.574 -8.251 -8.454 1.00 88.06 200 ASP A N 1
ATOM 1565 C CA . ASP A 1 200 ? 0.871 -8.842 -7.144 1.00 88.06 200 ASP A CA 1
ATOM 1566 C C . ASP A 1 200 ? 0.573 -7.860 -5.993 1.00 88.06 200 ASP A C 1
ATOM 1568 O O . ASP A 1 200 ? 0.036 -8.245 -4.950 1.00 88.06 200 ASP A O 1
ATOM 1572 N N . PHE A 1 201 ? 0.870 -6.569 -6.181 1.00 86.25 201 PHE A N 1
ATOM 1573 C CA . PHE A 1 201 ? 0.525 -5.524 -5.214 1.00 86.25 201 PHE A CA 1
ATOM 1574 C C . PHE A 1 201 ? -0.992 -5.339 -5.062 1.00 86.25 201 PHE A C 1
ATOM 1576 O O . PHE A 1 201 ? -1.495 -5.244 -3.938 1.00 86.25 201 PHE A O 1
ATOM 1583 N N . LEU A 1 202 ? -1.732 -5.302 -6.172 1.00 86.12 202 LEU A N 1
ATOM 1584 C CA . LEU A 1 202 ? -3.189 -5.177 -6.150 1.00 86.12 202 LEU A CA 1
ATOM 1585 C C . LEU A 1 202 ? -3.852 -6.404 -5.520 1.00 86.12 202 LEU A C 1
ATOM 1587 O O . LEU A 1 202 ? -4.800 -6.248 -4.752 1.00 86.12 202 LEU A O 1
ATOM 1591 N N . ASP A 1 203 ? -3.337 -7.603 -5.782 1.00 85.12 203 ASP A N 1
ATOM 1592 C CA . ASP A 1 203 ? -3.801 -8.840 -5.154 1.00 85.12 203 ASP A CA 1
ATOM 1593 C C . ASP A 1 203 ? -3.540 -8.838 -3.646 1.00 85.12 203 ASP A C 1
ATOM 1595 O O . ASP A 1 203 ? -4.390 -9.288 -2.872 1.00 85.12 203 ASP A O 1
ATOM 1599 N N . LEU A 1 204 ? -2.411 -8.282 -3.199 1.00 81.44 204 LEU A N 1
ATOM 1600 C CA . LEU A 1 204 ? -2.122 -8.103 -1.778 1.00 81.44 204 LEU A CA 1
ATOM 1601 C C . LEU A 1 204 ? -3.105 -7.118 -1.130 1.00 81.44 204 LEU A C 1
ATOM 1603 O O . LEU A 1 204 ? -3.721 -7.457 -0.118 1.00 81.44 204 LEU A O 1
ATOM 1607 N N . LEU A 1 205 ? -3.341 -5.950 -1.739 1.00 79.88 205 LEU A N 1
ATOM 1608 C CA . LEU A 1 205 ? -4.356 -4.999 -1.268 1.00 79.88 205 LEU A CA 1
ATOM 1609 C C . LEU A 1 205 ? -5.756 -5.623 -1.231 1.00 79.88 205 LEU A C 1
ATOM 1611 O O . LEU A 1 205 ? -6.492 -5.463 -0.257 1.00 79.88 205 LEU A O 1
ATOM 1615 N N . ALA A 1 206 ? -6.131 -6.355 -2.278 1.00 79.19 206 ALA A N 1
ATOM 1616 C CA . ALA A 1 206 ? -7.415 -7.031 -2.365 1.00 79.19 206 ALA A CA 1
ATOM 1617 C C . ALA A 1 206 ? -7.543 -8.142 -1.320 1.00 79.19 206 ALA A C 1
ATOM 1619 O O . ALA A 1 206 ? -8.617 -8.312 -0.752 1.00 79.19 206 ALA A O 1
ATOM 1620 N N . THR A 1 207 ? -6.469 -8.880 -1.037 1.00 72.12 207 THR A N 1
ATOM 1621 C CA . THR A 1 207 ? -6.454 -9.939 -0.021 1.00 72.12 207 THR A CA 1
ATOM 1622 C C . THR A 1 207 ? -6.603 -9.362 1.377 1.00 72.12 207 THR A C 1
ATOM 1624 O O . THR A 1 207 ? -7.399 -9.888 2.150 1.00 72.12 207 THR A O 1
ATOM 1627 N N . GLU A 1 208 ? -5.916 -8.266 1.693 1.00 67.88 208 GLU A N 1
ATOM 1628 C CA . GLU A 1 208 ? -6.085 -7.582 2.976 1.00 67.88 208 GLU A CA 1
ATOM 1629 C C . GLU A 1 208 ? -7.502 -6.997 3.110 1.00 67.88 208 GLU A C 1
ATOM 1631 O O . GLU A 1 208 ? -8.169 -7.211 4.121 1.00 67.88 208 GLU A O 1
ATOM 1636 N N . ASN A 1 209 ? -8.043 -6.395 2.047 1.00 64.44 209 ASN A N 1
ATOM 1637 C CA . ASN A 1 209 ? -9.436 -5.935 2.015 1.00 64.44 209 ASN A CA 1
ATOM 1638 C C . ASN A 1 209 ? -10.456 -7.092 2.079 1.00 64.44 209 ASN A C 1
ATOM 1640 O O . ASN A 1 209 ? -11.541 -6.945 2.634 1.00 64.44 209 ASN A O 1
ATOM 1644 N N . ALA A 1 210 ? -10.145 -8.265 1.527 1.00 54.75 210 ALA A N 1
ATOM 1645 C CA . ALA A 1 210 ? -11.025 -9.433 1.548 1.00 54.75 210 ALA A CA 1
ATOM 1646 C C . ALA A 1 210 ? -10.924 -10.232 2.856 1.00 54.75 210 ALA A C 1
ATOM 1648 O O . ALA A 1 210 ? -11.902 -10.874 3.248 1.00 54.75 210 ALA A O 1
ATOM 1649 N N . ALA A 1 211 ? -9.780 -10.189 3.545 1.00 54.12 211 ALA A N 1
ATOM 1650 C CA . ALA A 1 211 ? -9.629 -10.697 4.905 1.00 54.12 211 ALA A CA 1
ATOM 1651 C C . ALA A 1 211 ? -10.578 -9.954 5.853 1.00 54.12 211 ALA A C 1
ATOM 1653 O O . ALA A 1 211 ? -11.220 -10.595 6.685 1.00 54.12 211 ALA A O 1
ATOM 1654 N N . VAL A 1 212 ? -10.778 -8.650 5.624 1.00 52.34 212 VAL A N 1
ATOM 1655 C CA . VAL A 1 212 ? -11.835 -7.874 6.279 1.00 52.34 212 VAL A CA 1
ATOM 1656 C C . VAL A 1 212 ? -13.226 -8.438 5.947 1.00 52.34 212 VAL A C 1
ATOM 1658 O O . VAL A 1 212 ? -14.038 -8.552 6.844 1.00 52.34 212 VAL A O 1
ATOM 1661 N N . LEU A 1 213 ? -13.530 -8.893 4.728 1.00 41.28 213 LEU A N 1
ATOM 1662 C CA . LEU A 1 213 ? -14.902 -9.279 4.326 1.00 41.28 213 LEU A CA 1
ATOM 1663 C C . LEU A 1 213 ? -15.368 -10.702 4.717 1.00 41.28 213 LEU A C 1
ATOM 1665 O O . LEU A 1 213 ? -16.553 -11.008 4.586 1.00 41.28 213 LEU A O 1
ATOM 1669 N N . LYS A 1 214 ? -14.489 -11.615 5.156 1.00 42.84 214 LYS A N 1
ATOM 1670 C CA . LYS A 1 214 ? -14.824 -13.058 5.277 1.00 42.84 214 LYS A CA 1
ATOM 1671 C C . LYS A 1 214 ? -15.280 -13.553 6.666 1.00 42.84 214 LYS A C 1
ATOM 1673 O O . LYS A 1 214 ? -15.377 -14.766 6.852 1.00 42.84 214 LYS A O 1
ATOM 1678 N N . GLY A 1 215 ? -15.608 -12.660 7.606 1.00 42.03 215 GLY A N 1
ATOM 1679 C CA . GLY A 1 215 ? -16.157 -13.012 8.938 1.00 42.03 215 GLY A CA 1
ATOM 1680 C C . GLY A 1 215 ? -15.228 -12.762 10.140 1.00 42.03 215 GLY A C 1
ATOM 1681 O O . GLY A 1 215 ? -15.566 -13.095 11.275 1.00 42.03 215 GLY A O 1
ATOM 1682 N N . ASP A 1 216 ? -14.070 -12.145 9.900 1.00 52.53 216 ASP A N 1
ATOM 1683 C CA . ASP A 1 216 ? -13.231 -11.483 10.914 1.00 52.53 216 ASP A CA 1
ATOM 1684 C C . ASP A 1 216 ? -13.119 -9.978 10.605 1.00 52.53 216 ASP A C 1
ATOM 1686 O O . ASP A 1 216 ? -12.117 -9.325 10.881 1.00 52.53 216 ASP A O 1
ATOM 1690 N N . SER A 1 217 ? -14.182 -9.423 10.016 1.00 59.03 217 SER A N 1
ATOM 1691 C CA . SER A 1 217 ? -14.319 -7.991 9.777 1.00 59.03 217 SER A CA 1
ATOM 1692 C C . SER A 1 217 ? -14.303 -7.235 11.103 1.00 59.03 217 SER A C 1
ATOM 1694 O O . SER A 1 217 ? -14.996 -7.631 12.047 1.00 59.03 217 SER A O 1
ATOM 1696 N N . CYS A 1 218 ? -13.639 -6.085 11.143 1.00 72.75 218 CYS A N 1
ATOM 1697 C CA . CYS A 1 218 ? -13.878 -5.098 12.195 1.00 72.75 218 CYS A CA 1
ATOM 1698 C C . CYS A 1 218 ? -15.317 -4.525 12.141 1.00 72.75 218 CYS A C 1
ATOM 1700 O O . CYS A 1 218 ? -15.779 -3.955 13.121 1.00 72.75 218 CYS A O 1
ATOM 1702 N N . GLU A 1 219 ? -16.065 -4.767 11.059 1.00 74.75 219 GLU A N 1
ATOM 1703 C CA . GLU A 1 219 ? -17.489 -4.419 10.921 1.00 74.75 219 GLU A CA 1
ATOM 1704 C C . GLU A 1 219 ? -18.374 -5.143 11.954 1.00 74.75 219 GLU A C 1
ATOM 1706 O O . GLU A 1 219 ? -19.156 -4.509 12.654 1.00 74.75 219 GLU A O 1
ATOM 1711 N N . GLU A 1 220 ? -18.185 -6.452 12.161 1.00 75.44 220 GLU A N 1
ATOM 1712 C CA . GLU A 1 220 ? -18.855 -7.179 13.254 1.00 75.44 220 GLU A CA 1
ATOM 1713 C C . GLU A 1 220 ? -18.516 -6.598 14.639 1.00 75.44 220 GLU A C 1
ATOM 1715 O O . GLU A 1 220 ? -19.345 -6.627 15.552 1.00 75.44 220 GLU A O 1
ATOM 1720 N N . PHE A 1 221 ? -17.295 -6.083 14.823 1.00 81.12 221 PHE A N 1
ATOM 1721 C CA . PHE A 1 221 ? -16.938 -5.379 16.053 1.00 81.12 221 PHE A CA 1
ATOM 1722 C C . PHE A 1 221 ? -17.712 -4.060 16.175 1.00 81.12 221 PHE A C 1
ATOM 1724 O O . PHE A 1 221 ? -18.217 -3.770 17.258 1.00 81.12 221 PHE A O 1
ATOM 1731 N N . ASP A 1 222 ? -17.870 -3.306 15.088 1.00 81.44 222 ASP A N 1
ATOM 1732 C CA . ASP A 1 222 ? -18.656 -2.072 15.068 1.00 81.44 222 ASP A CA 1
ATOM 1733 C C . ASP A 1 222 ? -20.135 -2.303 15.375 1.00 81.44 222 ASP A C 1
ATOM 1735 O O . ASP A 1 222 ? -20.714 -1.574 16.185 1.00 81.44 222 ASP A O 1
ATOM 1739 N N . GLU A 1 223 ? -20.742 -3.345 14.809 1.00 83.81 223 GLU A N 1
ATOM 1740 C CA . GLU A 1 223 ? -22.117 -3.735 15.132 1.00 83.81 223 GLU A CA 1
ATOM 1741 C C . GLU A 1 223 ? -22.260 -4.104 16.617 1.00 83.81 223 GLU A C 1
ATOM 1743 O O . GLU A 1 223 ? -23.183 -3.649 17.302 1.00 83.81 223 GLU A O 1
ATOM 1748 N N . LEU A 1 224 ? -21.323 -4.900 17.148 1.00 84.00 224 LEU A N 1
ATOM 1749 C CA . LEU A 1 224 ? -21.302 -5.266 18.566 1.00 84.00 224 LEU A CA 1
ATOM 1750 C C . LEU A 1 224 ? -21.089 -4.048 19.470 1.00 84.00 224 LEU A C 1
ATOM 1752 O O . LEU A 1 224 ? -21.730 -3.970 20.519 1.00 84.00 224 LEU A O 1
ATOM 1756 N N . ARG A 1 225 ? -20.236 -3.099 19.068 1.00 86.19 225 ARG A N 1
ATOM 1757 C CA . ARG A 1 225 ? -20.018 -1.819 19.752 1.00 86.19 225 ARG A CA 1
ATOM 1758 C C . ARG A 1 225 ? -21.314 -1.021 19.826 1.00 86.19 225 ARG A C 1
ATOM 1760 O O . ARG A 1 225 ? -21.705 -0.628 20.919 1.00 86.19 225 ARG A O 1
ATOM 1767 N N . GLN A 1 226 ? -22.009 -0.832 18.706 1.00 87.88 226 GLN A N 1
ATOM 1768 C CA . GLN A 1 226 ? -23.260 -0.067 18.666 1.00 87.88 226 GLN A CA 1
ATOM 1769 C C . GLN A 1 226 ? -24.341 -0.695 19.553 1.00 87.88 226 GLN A C 1
ATOM 1771 O O . GLN A 1 226 ? -25.020 0.002 20.310 1.00 87.88 226 GLN A O 1
ATOM 1776 N N . LEU A 1 227 ? -24.474 -2.024 19.512 1.00 85.75 227 LEU A N 1
ATOM 1777 C CA . LEU A 1 227 ? -25.394 -2.757 20.383 1.00 85.75 227 LEU A CA 1
ATOM 1778 C C . LEU A 1 227 ? -25.016 -2.606 21.861 1.00 85.75 227 LEU A C 1
ATOM 1780 O O . LEU A 1 227 ? -25.886 -2.395 22.707 1.00 85.75 227 LEU A O 1
ATOM 1784 N N . PHE A 1 228 ? -23.725 -2.692 22.180 1.00 85.75 228 PHE A N 1
ATOM 1785 C CA . PHE A 1 228 ? -23.224 -2.521 23.540 1.00 85.75 228 PHE A CA 1
ATOM 1786 C C . PHE A 1 228 ? -23.432 -1.091 24.058 1.00 85.75 228 PHE A C 1
ATOM 1788 O O . PHE A 1 228 ? -23.867 -0.915 25.196 1.00 85.75 228 PHE A O 1
ATOM 1795 N N . ASP A 1 229 ? -23.189 -0.076 23.227 1.00 88.50 229 ASP A N 1
ATOM 1796 C CA . ASP A 1 229 ? -23.458 1.330 23.533 1.00 88.50 229 ASP A CA 1
ATOM 1797 C C . ASP A 1 229 ? -24.947 1.562 23.817 1.00 88.50 229 ASP A C 1
ATOM 1799 O O . ASP A 1 229 ? -25.278 2.166 24.836 1.00 88.50 229 ASP A O 1
ATOM 1803 N N . SER A 1 230 ? -25.846 1.011 22.993 1.00 88.88 230 SER A N 1
ATOM 1804 C CA . SER A 1 230 ? -27.297 1.104 23.210 1.00 88.88 230 SER A CA 1
ATOM 1805 C C . SER A 1 230 ? -27.723 0.511 24.553 1.00 88.88 230 SER A C 1
ATOM 1807 O O . SER A 1 230 ? -28.497 1.131 25.275 1.00 88.88 230 SER A O 1
ATOM 1809 N N . VAL A 1 231 ? -27.198 -0.661 24.924 1.00 86.88 231 VAL A N 1
ATOM 1810 C CA . VAL A 1 231 ? -27.514 -1.285 26.220 1.00 86.88 231 VAL A CA 1
ATOM 1811 C C . VAL A 1 231 ? -27.049 -0.407 27.383 1.00 86.88 231 VAL A C 1
ATOM 1813 O O . VAL A 1 231 ? -27.728 -0.327 28.405 1.00 86.88 231 VAL A O 1
ATOM 1816 N N . TYR A 1 232 ? -25.898 0.253 27.254 1.00 85.69 232 TYR A N 1
ATOM 1817 C CA . TYR A 1 232 ? -25.402 1.143 28.302 1.00 85.69 232 TYR A CA 1
ATOM 1818 C C . TYR A 1 232 ? -26.168 2.464 28.385 1.00 85.69 232 TYR A C 1
ATOM 1820 O O . TYR A 1 232 ? -26.324 2.972 29.492 1.00 85.69 232 TYR A O 1
ATOM 1828 N N . VAL A 1 233 ? -26.703 2.974 27.273 1.00 88.69 233 VAL A N 1
ATOM 1829 C CA . VAL A 1 233 ? -27.640 4.109 27.286 1.00 88.69 233 VAL A CA 1
ATOM 1830 C C . VAL A 1 233 ? -28.880 3.767 28.116 1.00 88.69 233 VAL A C 1
ATOM 1832 O O . VAL A 1 233 ? -29.181 4.501 29.055 1.00 88.69 233 VAL A O 1
ATOM 1835 N N . ASP A 1 234 ? -29.512 2.611 27.879 1.00 86.88 234 ASP A N 1
ATOM 1836 C CA . ASP A 1 234 ? -30.693 2.169 28.643 1.00 86.88 234 ASP A CA 1
ATOM 1837 C C . ASP A 1 234 ? -30.402 2.068 30.156 1.00 86.88 234 ASP A C 1
ATOM 1839 O O . ASP A 1 234 ? -31.205 2.460 31.008 1.00 86.88 234 ASP A O 1
ATOM 1843 N N . ILE A 1 235 ? -29.222 1.550 30.518 1.00 84.88 235 ILE A N 1
ATOM 1844 C CA . ILE A 1 235 ? -28.793 1.442 31.920 1.00 84.88 235 ILE A CA 1
ATOM 1845 C C . ILE A 1 235 ? -28.592 2.831 32.530 1.00 84.88 235 ILE A C 1
ATOM 1847 O O . ILE A 1 235 ? -29.019 3.063 33.662 1.00 84.88 235 ILE A O 1
ATOM 1851 N N . SER A 1 236 ? -27.939 3.740 31.805 1.00 84.50 236 SER A N 1
ATOM 1852 C CA . SER A 1 236 ? -27.696 5.113 32.247 1.00 84.50 236 SER A CA 1
ATOM 1853 C C . SER A 1 236 ? -28.993 5.894 32.447 1.00 84.50 236 SER A C 1
ATOM 1855 O O . SER A 1 236 ? -29.106 6.609 33.441 1.00 84.50 236 SER A O 1
ATOM 1857 N N . GLU A 1 237 ? -29.985 5.724 31.573 1.00 87.38 237 GLU A N 1
ATOM 1858 C CA . GLU A 1 237 ? -31.318 6.316 31.740 1.00 87.38 237 GLU A CA 1
ATOM 1859 C C . GLU A 1 237 ? -32.004 5.792 33.007 1.00 87.38 237 GLU A C 1
ATOM 1861 O O . GLU A 1 237 ? -32.447 6.580 33.838 1.00 87.38 237 GLU A O 1
ATOM 1866 N N . CYS A 1 238 ? -31.982 4.476 33.233 1.00 84.12 238 CYS A N 1
ATOM 1867 C CA . CYS A 1 238 ? -32.524 3.859 34.447 1.00 84.12 238 CYS A CA 1
ATOM 1868 C C . CYS A 1 238 ? -31.846 4.355 35.740 1.00 84.12 238 CYS A C 1
ATOM 1870 O O . CYS A 1 238 ? -32.492 4.501 36.783 1.00 84.12 238 CYS A O 1
ATOM 1872 N N . VAL A 1 239 ? -30.533 4.603 35.693 1.00 82.06 239 VAL A N 1
ATOM 1873 C CA . VAL A 1 239 ? -29.782 5.211 36.801 1.00 82.06 239 VAL A CA 1
ATOM 1874 C C . VAL A 1 239 ? -30.224 6.662 37.012 1.00 82.06 239 VAL A C 1
ATOM 1876 O O . VAL A 1 239 ? -30.539 7.029 38.142 1.00 82.06 239 VAL A O 1
ATOM 1879 N N . GLY A 1 240 ? -30.316 7.456 35.941 1.00 75.44 240 GLY A N 1
ATOM 1880 C CA . GLY A 1 240 ? -30.684 8.873 35.993 1.00 75.44 240 GLY A CA 1
ATOM 1881 C C . GLY A 1 240 ? -32.132 9.136 36.419 1.00 75.44 240 GLY A C 1
ATOM 1882 O O . GLY A 1 240 ? -32.378 10.074 37.172 1.00 75.44 240 GLY A O 1
ATOM 1883 N N . GLU A 1 241 ? -33.088 8.287 36.028 1.00 67.19 241 GLU A N 1
ATOM 1884 C CA . GLU A 1 241 ? -34.492 8.360 36.472 1.00 67.19 241 GLU A CA 1
ATOM 1885 C C . GLU A 1 241 ? -34.658 8.201 37.991 1.00 67.19 241 GLU A C 1
ATOM 1887 O O . GLU A 1 241 ? -35.670 8.621 38.546 1.00 67.19 241 GLU A O 1
ATOM 1892 N N . ARG A 1 242 ? -33.681 7.596 38.678 1.00 58.94 242 ARG A N 1
ATOM 1893 C CA . ARG A 1 242 ? -33.679 7.447 40.144 1.00 58.94 242 ARG A CA 1
ATOM 1894 C C . ARG A 1 242 ? -33.000 8.590 40.886 1.00 58.94 242 ARG A C 1
ATOM 1896 O O . ARG A 1 242 ? -33.137 8.657 42.107 1.00 58.94 242 ARG A O 1
ATOM 1903 N N . ASP A 1 243 ? -32.248 9.426 40.177 1.00 56.16 243 ASP A N 1
ATOM 1904 C CA . ASP A 1 243 ? -31.553 10.583 40.744 1.00 56.16 243 ASP A CA 1
ATOM 1905 C C . ASP A 1 243 ? -32.431 11.857 40.730 1.00 56.16 243 ASP A C 1
ATOM 1907 O O . ASP A 1 243 ? -32.029 12.880 41.292 1.00 56.16 243 ASP A O 1
ATOM 1911 N N . VAL A 1 244 ? -33.632 11.788 40.128 1.00 48.50 244 VAL A N 1
ATOM 1912 C CA . VAL A 1 244 ? -34.690 12.825 40.105 1.00 48.50 244 VAL A CA 1
ATOM 1913 C C . VAL A 1 244 ? -35.770 12.523 41.144 1.00 48.50 244 VAL A C 1
ATOM 1915 O O . VAL A 1 244 ? -36.202 13.481 41.827 1.00 48.50 244 VAL A O 1
#

Organism: Bactrocera latifrons (NCBI:txid174628)

pLDDT: mean 79.88, std 14.48, range [41.28, 97.56]

Sequence (244 aa):
MELGVVLLLLHLGATLLLLTQALPYSPWLTSQHHGPLYEGVKLLVADAEFQAGLTWNETEFQLLEAVTAMRDTQIELNDYEPLIEERLNARLLAMRSKSIYQHCYLQHNYVIANFEQKLTLKLQSCRAMLTKGLAALQNESDIELNFIRGAAVEARNVLTDCNVAELRNRESNTDIAGITMCVLSRIGALDQRLSAASEDFLDLLATENAAVLKGDSCEEFDELRQLFDSVYVDISECVGERDV

Foldseek 3Di:
DPPVVVVVVVVVVVVVVVVVVCQVVDLVNPPPPFDSLLSVLVSLLQVQLVVLVVLLVVLVVLLVVLLVVLVVLVVVLVVCVVVLVVVVVVLVCLCPPVDPLVVLCVVCVVVNVVLSVVLVVLSVLSNVLSVVLSCCSVPVLCPLSVLSVCLSVQSVCLCVVLVSVLSRDPDPPDPSVSSVCSSVVSSVVSVVSNVVSSVVSVVSVVVSVVVLVPPSNCVVSVVSVVVSVVSVVSSVVSVVVVVD